Protein 2Z5D (pdb70)

Secondary structure (DSSP, 8-state):
--HHHHHHHHHHHHHHHSSS-EEEEEETTEEEEEEEPPTTSTTTT-EEEEEEE--TTTTTSPPEEEESS---BTTB-TTT-BBPHHHHHHH--TT--TTHIIIIIHHHHHHS---SS-S-HHHHHHHHH-HHHHHHHHHHHHHHHSSHHHH-/-HHHHHHHHHHHHHHSSS-EEEEEETTEEEEEEEPPTTSTTTT-EEEEEEE--TTTTTSPPEEEESS---BTTB-TTT-BB-HHHHHHH--TT--HHHIIIIIHHHHHHS---SS-S-HHHHHHHHH-HHHHHHHHHHHHHHHSSHHHHH-

Foldseek 3Di:
DDPQVVCLVVLQVVLVPDPWPWAADPHSQKIWTWAAADPPALRHQFIWIKIWGHDPPPPQQPIWIATPWAAQAFQAQGVTRTGNSVLRVVPGDNPDRPNCVRVPVVNVCRRDPDLPPTNHVVLSCCVVPPVVVNSVVRVVSRVCITHPVNVD/DLVVQLVVLLVVCVVDPWPWAADPDSQKIWTWAAADPPFLRHQFIWTKIWGHDPNPPQQPIWIATPWAAQAFQAQRPTRTGNRVLRVVPRDRPDGDVCCRVPVVNVCRRPPDPPHGNHPVLVCCVPPPVVVNSVVRVVSRVCTTHPVNVVD

GO terms:
  GO:0061631 ubiquitin conjugating enzyme activity (F, EXP)
  GO:0004842 ubiquitin-protein transferase activity (F, TAS)
  GO:0006511 ubiquitin-dependent protein catabolic process (P, TAS)
  GO:0005829 cytosol (C, TAS)
  GO:0005515 protein binding (F, IPI)
  GO:0004842 ubiquitin-protein transferase activity (F, IDA)
  GO:0070936 protein K48-linked ubiquitination (P, IDA)
  GO:0070979 protein K11-linked ubiquitination (P, IDA)

Sequence (303 aa):
PSPGKRRMDTDVIKLIESKHEVTILGGLNEFVVKFYGPQGTPYEGGVWKVRVDLPDKYPFKSPSIGFMNKIFHPNIDEASGTVCLDVINQTWTALYDLTNIFESFLPQLLAYPNPIDPLNGDAAAMYLHRPEEYKQKIKEYIQKYATEEALKPGKRRMDTDVIKLIESKHEVTILGGLNEFVVKFYGPQGTPYEGGVWKVRVDLPDKYPFKSPSIGFMNKIFHPNIDEASGTVCLDVINQTWTALYDLTNIFESFLPQLLAYPNPIDPLNGDAAAMYLHRPEEYKQKIKEYIQKYATEEALKE

Nearest PDB structures (foldseek):
  2z5d-assembly1_B  TM=9.933E-01  e=1.567E-28  Homo sapiens
  8pjn-assembly1_2  TM=9.389E-01  e=1.207E-23  Homo sapiens
  2onu-assembly1_A  TM=9.654E-01  e=6.994E-20  Plasmodium falciparum 3D7
  1yf9-assembly1_B  TM=9.663E-01  e=1.440E-19  Leishmania major
  8pmq-assembly1_E  TM=9.349E-01  e=5.910E-17  Saccharomyces cerevisiae

Structure (mmCIF, N/CA/C/O backbone):
data_2Z5D
#
_entry.id   2Z5D
#
_cell.length_a   42.959
_cell.length_b   85.861
_cell.length_c   102.558
_cell.angle_alpha   90.00
_cell.angle_beta   90.00
_cell.angle_gamma   90.00
#
_symmetry.space_group_name_H-M   'P 21 21 21'
#
loop_
_entity.id
_entity.type
_entity.pdbx_description
1 polymer 'Ubiquitin-conjugating enzyme E2 H'
2 non-polymer 'SODIUM ION'
3 water water
#
loop_
_atom_site.group_PDB
_atom_site.id
_atom_site.type_symbol
_atom_site.label_atom_id
_atom_site.label_alt_id
_atom_site.label_comp_id
_atom_site.label_asym_id
_atom_site.label_entity_id
_atom_site.label_seq_id
_atom_site.pdbx_PDB_ins_code
_atom_site.Cartn_x
_atom_site.Cartn_y
_atom_site.Cartn_z
_atom_site.occupancy
_atom_site.B_iso_or_equiv
_atom_site.auth_seq_id
_atom_site.auth_comp_id
_atom_site.auth_asym_id
_atom_site.auth_atom_id
_atom_site.pdbx_PDB_model_num
ATOM 1 N N . PRO A 1 23 ? 46.211 57.479 6.034 1.00 45.15 23 PRO A N 1
ATOM 2 C CA . PRO A 1 23 ? 45.812 58.530 6.991 1.00 44.46 23 PRO A CA 1
ATOM 3 C C . PRO A 1 23 ? 44.539 58.169 7.773 1.00 43.45 23 PRO A C 1
ATOM 4 O O . PRO A 1 23 ? 43.566 57.628 7.205 1.00 43.55 23 PRO A O 1
ATOM 8 N N . SER A 1 24 ? 44.561 58.463 9.072 1.00 41.70 24 SER A N 1
ATOM 9 C CA . SER A 1 24 ? 43.425 58.204 9.957 1.00 39.72 24 SER A CA 1
ATOM 10 C C . SER A 1 24 ? 42.134 58.932 9.530 1.00 37.98 24 SER A C 1
ATOM 11 O O . SER A 1 24 ? 42.184 59.934 8.802 1.00 37.05 24 SER A O 1
ATOM 14 N N . PRO A 1 25 ? 40.962 58.414 9.977 1.00 36.06 25 PRO A N 1
ATOM 15 C CA . PRO A 1 25 ? 39.706 59.141 9.829 1.00 34.18 25 PRO A CA 1
ATOM 16 C C . PRO A 1 25 ? 39.792 60.577 10.380 1.00 31.81 25 PRO A C 1
ATOM 17 O O . PRO A 1 25 ? 39.254 61.489 9.769 1.00 30.37 25 PRO A O 1
ATOM 21 N N . GLY A 1 26 ? 40.473 60.759 11.505 1.00 30.14 26 GLY A N 1
ATOM 22 C CA . GLY A 1 26 ? 40.657 62.095 12.100 1.00 29.48 26 GLY A CA 1
ATOM 23 C C . GLY A 1 26 ? 41.448 63.036 11.197 1.00 28.81 26 GLY A C 1
ATOM 24 O O . GLY A 1 26 ? 41.103 64.219 11.056 1.00 27.90 26 GLY A O 1
ATOM 25 N N . LYS A 1 27 ? 42.493 62.490 10.575 1.00 28.31 27 LYS A N 1
ATOM 26 C CA . LYS A 1 27 ? 43.378 63.235 9.694 1.00 28.93 27 LYS A CA 1
ATOM 27 C C . LYS A 1 27 ? 42.662 63.556 8.397 1.00 28.34 27 LYS A C 1
ATOM 28 O O . LYS A 1 27 ? 42.750 64.694 7.915 1.00 27.91 27 LYS A O 1
ATOM 34 N N . ARG A 1 28 ? 41.918 62.583 7.856 1.00 27.04 28 ARG A N 1
ATOM 35 C CA . ARG A 1 28 ? 41.127 62.853 6.655 1.00 26.67 28 ARG A CA 1
ATOM 36 C C . ARG A 1 28 ? 40.142 63.973 6.931 1.00 24.82 28 ARG A C 1
ATOM 37 O O . ARG A 1 28 ? 39.956 64.847 6.092 1.00 24.19 28 ARG A O 1
ATOM 45 N N . ARG A 1 29 ? 39.515 63.941 8.108 1.00 23.37 29 ARG A N 1
ATOM 46 C CA . ARG A 1 29 ? 38.586 65.007 8.506 1.00 22.52 29 ARG A CA 1
ATOM 47 C C . ARG A 1 29 ? 39.263 66.372 8.637 1.00 22.22 29 ARG A C 1
ATOM 48 O O . ARG A 1 29 ? 38.719 67.367 8.154 1.00 22.69 29 ARG A O 1
ATOM 56 N N . MET A 1 30 ? 40.434 66.428 9.276 1.00 21.90 30 MET A N 1
ATOM 57 C CA . MET A 1 30 ? 41.236 67.668 9.324 1.00 21.83 30 MET A CA 1
ATOM 58 C C . MET A 1 30 ? 41.397 68.294 7.924 1.00 22.51 30 MET A C 1
ATOM 59 O O . MET A 1 30 ? 41.077 69.467 7.716 1.00 22.58 30 MET A O 1
ATOM 64 N N . ASP A 1 31 ? 41.912 67.521 6.980 1.00 23.08 31 ASP A N 1
ATOM 65 C CA . ASP A 1 31 ? 42.189 68.073 5.665 1.00 24.95 31 ASP A CA 1
ATOM 66 C C . ASP A 1 31 ? 40.957 68.540 4.945 1.00 23.97 31 ASP A C 1
ATOM 67 O O . ASP A 1 31 ? 40.961 69.618 4.386 1.00 25.04 31 ASP A O 1
ATOM 72 N N . THR A 1 32 ? 39.904 67.723 4.994 1.00 23.17 32 THR A N 1
ATOM 73 C CA . THR A 1 32 ? 38.605 68.002 4.389 1.00 22.36 32 THR A CA 1
ATOM 74 C C . THR A 1 32 ? 37.969 69.229 5.039 1.00 20.88 32 THR A C 1
ATOM 75 O O . THR A 1 32 ? 37.510 70.139 4.344 1.00 19.14 32 THR A O 1
ATOM 79 N N . ASP A 1 33 ? 37.971 69.256 6.373 1.00 19.39 33 ASP A N 1
ATOM 80 C CA . ASP A 1 33 ? 37.433 70.397 7.130 1.00 18.54 33 ASP A CA 1
ATOM 81 C C . ASP A 1 33 ? 38.155 71.706 6.772 1.00 16.91 33 ASP A C 1
ATOM 82 O O . ASP A 1 33 ? 37.512 72.696 6.496 1.00 16.79 33 ASP A O 1
ATOM 87 N N . VAL A 1 34 ? 39.479 71.697 6.787 1.00 16.48 34 VAL A N 1
ATOM 88 C CA . VAL A 1 34 ? 40.274 72.913 6.574 1.00 16.31 34 VAL A CA 1
ATOM 89 C C . VAL A 1 34 ? 40.149 73.447 5.142 1.00 16.74 34 VAL A C 1
ATOM 90 O O . VAL A 1 34 ? 40.000 74.658 4.945 1.00 16.25 34 VAL A O 1
ATOM 94 N N . ILE A 1 35 ? 40.147 72.542 4.160 1.00 17.17 35 ILE A N 1
ATOM 95 C CA . ILE A 1 35 ? 39.933 72.923 2.773 1.00 18.21 35 ILE A CA 1
ATOM 96 C C . ILE A 1 35 ? 38.541 73.534 2.607 1.00 18.85 35 ILE A C 1
ATOM 97 O O . ILE A 1 35 ? 38.361 74.568 1.939 1.00 17.71 35 ILE A O 1
ATOM 102 N N . LYS A 1 36 ? 37.559 72.913 3.259 1.00 17.96 36 LYS A N 1
ATOM 103 C CA . LYS A 1 36 ? 36.212 73.426 3.253 1.00 18.66 36 LYS A CA 1
ATOM 104 C C . LYS A 1 36 ? 36.207 74.851 3.804 1.00 17.43 36 LYS A C 1
ATOM 105 O O . LYS A 1 36 ? 35.534 75.744 3.264 1.00 16.86 36 LYS A O 1
ATOM 111 N N . LEU A 1 37 ? 36.939 75.065 4.899 1.00 16.31 37 LEU A N 1
ATOM 112 C CA . LEU A 1 37 ? 37.013 76.383 5.503 1.00 16.63 37 LEU A CA 1
ATOM 113 C C . LEU A 1 37 ? 37.714 77.381 4.544 1.00 16.88 37 LEU A C 1
ATOM 114 O O . LEU A 1 37 ? 37.228 78.504 4.359 1.00 16.48 37 LEU A O 1
ATOM 119 N N . ILE A 1 38 ? 38.825 76.959 3.938 1.00 16.69 38 ILE A N 1
ATOM 120 C CA . ILE A 1 38 ? 39.558 77.794 2.981 1.00 18.33 38 ILE A CA 1
ATOM 121 C C . ILE A 1 38 ? 38.639 78.236 1.813 1.00 19.67 38 ILE A C 1
ATOM 122 O O . ILE A 1 38 ? 38.655 79.413 1.408 1.00 20.39 38 ILE A O 1
ATOM 127 N N . GLU A 1 39 ? 37.823 77.312 1.307 1.00 20.73 39 GLU A N 1
ATOM 128 C CA . GLU A 1 39 ? 36.927 77.597 0.198 1.00 22.51 39 GLU A CA 1
ATOM 129 C C . GLU A 1 39 ? 35.712 78.456 0.579 1.00 24.11 39 GLU A C 1
ATOM 130 O O . GLU A 1 39 ? 35.100 79.067 -0.294 1.00 25.16 39 GLU A O 1
ATOM 136 N N . SER A 1 40 ? 35.372 78.497 1.869 1.00 25.46 40 SER A N 1
ATOM 137 C CA . SER A 1 40 ? 34.303 79.352 2.388 1.00 27.04 40 SER A CA 1
ATOM 138 C C . SER A 1 40 ? 34.628 80.834 2.194 1.00 28.78 40 SER A C 1
ATOM 139 O O . SER A 1 40 ? 35.741 81.191 1.760 1.00 28.78 40 SER A O 1
ATOM 142 N N . LYS A 1 41 ? 33.663 81.691 2.537 1.00 30.07 41 LYS A N 1
ATOM 143 C CA . LYS A 1 41 ? 33.840 83.134 2.430 1.00 31.46 41 LYS A CA 1
ATOM 144 C C . LYS A 1 41 ? 34.894 83.664 3.409 1.00 32.20 41 LYS A C 1
ATOM 145 O O . LYS A 1 41 ? 35.314 84.822 3.319 1.00 32.54 41 LYS A O 1
ATOM 151 N N . HIS A 1 42 ? 35.331 82.816 4.331 1.00 31.77 42 HIS A N 1
ATOM 152 C CA . HIS A 1 42 ? 36.246 83.276 5.358 1.00 32.09 42 HIS A CA 1
ATOM 153 C C . HIS A 1 42 ? 37.649 83.276 4.798 1.00 31.97 42 HIS A C 1
ATOM 154 O O . HIS A 1 42 ? 38.011 82.352 4.077 1.00 33.02 42 HIS A O 1
ATOM 161 N N . GLU A 1 43 ? 38.425 84.317 5.115 1.00 31.38 43 GLU A N 1
ATOM 162 C CA . GLU A 1 43 ? 39.768 84.508 4.535 1.00 31.03 43 GLU A CA 1
ATOM 163 C C . GLU A 1 43 ? 40.802 83.844 5.412 1.00 29.30 43 GLU A C 1
ATOM 164 O O . GLU A 1 43 ? 41.028 84.293 6.518 1.00 28.71 43 GLU A O 1
ATOM 170 N N . VAL A 1 44 ? 41.444 82.797 4.892 1.00 28.55 44 VAL A N 1
ATOM 171 C CA . VAL A 1 44 ? 42.317 81.929 5.671 1.00 27.17 44 VAL A CA 1
ATOM 172 C C . VAL A 1 44 ? 43.808 82.024 5.296 1.00 27.97 44 VAL A C 1
ATOM 173 O O . VAL A 1 44 ? 44.161 81.916 4.119 1.00 28.82 44 VAL A O 1
ATOM 177 N N . THR A 1 45 ? 44.670 82.169 6.308 1.00 27.33 45 THR A N 1
ATOM 178 C CA . THR A 1 45 ? 46.127 82.072 6.173 1.00 27.88 45 THR A CA 1
ATOM 179 C C . THR A 1 45 ? 46.655 80.828 6.926 1.00 27.50 45 THR A C 1
ATOM 180 O O . THR A 1 45 ? 46.371 80.625 8.117 1.00 25.31 45 THR A O 1
ATOM 184 N N . ILE A 1 46 ? 47.400 79.987 6.201 1.00 27.93 46 ILE A N 1
ATOM 185 C CA . ILE A 1 46 ? 47.847 78.691 6.711 1.00 28.29 46 ILE A CA 1
ATOM 186 C C . ILE A 1 46 ? 49.200 78.943 7.302 1.00 28.62 46 ILE A C 1
ATOM 187 O O . ILE A 1 46 ? 49.987 79.648 6.686 1.00 29.31 46 ILE A O 1
ATOM 192 N N . LEU A 1 47 ? 49.464 78.417 8.503 1.00 28.60 47 LEU A N 1
ATOM 193 C CA . LEU A 1 47 ? 50.769 78.618 9.161 1.00 29.75 47 LEU A CA 1
ATOM 194 C C . LEU A 1 47 ? 51.751 77.464 8.912 1.00 30.13 47 LEU A C 1
ATOM 195 O O . LEU A 1 47 ? 52.219 77.304 7.789 1.00 31.59 47 LEU A O 1
ATOM 200 N N . GLY A 1 48 ? 52.043 76.655 9.924 1.00 30.25 48 GLY A N 1
ATOM 201 C CA . GLY A 1 48 ? 52.887 75.458 9.749 1.00 30.39 48 GLY A CA 1
ATOM 202 C C . GLY A 1 48 ? 52.341 74.357 8.839 1.00 29.72 48 GLY A C 1
ATOM 203 O O . GLY A 1 48 ? 53.110 73.595 8.233 1.00 31.57 48 GLY A O 1
ATOM 204 N N . GLY A 1 49 ? 51.025 74.276 8.722 1.00 27.84 49 GLY A N 1
ATOM 205 C CA . GLY A 1 49 ? 50.364 73.223 7.965 1.00 25.41 49 GLY A CA 1
ATOM 206 C C . GLY A 1 49 ? 48.883 73.390 8.228 1.00 23.72 49 GLY A C 1
ATOM 207 O O . GLY A 1 49 ? 48.478 74.371 8.824 1.00 23.16 49 GLY A O 1
ATOM 208 N N . LEU A 1 50 ? 48.077 72.427 7.820 1.00 22.55 50 LEU A N 1
ATOM 209 C CA . LEU A 1 50 ? 46.617 72.576 7.964 1.00 21.72 50 LEU A CA 1
ATOM 210 C C . LEU A 1 50 ? 46.099 72.506 9.414 1.00 19.52 50 LEU A C 1
ATOM 211 O O . LEU A 1 50 ? 44.963 72.858 9.681 1.00 20.37 50 LEU A O 1
ATOM 216 N N . ASN A 1 51 ? 46.939 72.093 10.349 1.00 17.84 51 ASN A N 1
ATOM 217 C CA . ASN A 1 51 ? 46.559 72.149 11.766 1.00 17.50 51 ASN A CA 1
ATOM 218 C C . ASN A 1 51 ? 46.752 73.507 12.452 1.00 16.79 51 ASN A C 1
ATOM 219 O O . ASN A 1 51 ? 46.526 73.606 13.637 1.00 16.80 51 ASN A O 1
ATOM 224 N N . GLU A 1 52 ? 47.156 74.546 11.711 1.00 17.43 52 GLU A N 1
ATOM 225 C CA . GLU A 1 52 ? 47.342 75.896 12.284 1.00 18.06 52 GLU A CA 1
ATOM 226 C C . GLU A 1 52 ? 47.033 76.894 11.211 1.00 17.83 52 GLU A C 1
ATOM 227 O O . GLU A 1 52 ? 47.733 76.964 10.213 1.00 17.46 52 GLU A O 1
ATOM 233 N N . PHE A 1 53 ? 45.985 77.676 11.397 1.00 16.75 53 PHE A N 1
ATOM 234 C CA . PHE A 1 53 ? 45.652 78.701 10.413 1.00 16.25 53 PHE A CA 1
ATOM 235 C C . PHE A 1 53 ? 45.109 79.917 11.137 1.00 16.21 53 PHE A C 1
ATOM 236 O O . PHE A 1 53 ? 44.780 79.840 12.317 1.00 16.82 53 PHE A O 1
ATOM 244 N N . VAL A 1 54 ? 44.991 81.023 10.421 1.00 16.65 54 VAL A N 1
ATOM 245 C CA . VAL A 1 54 ? 44.492 82.251 10.982 1.00 17.66 54 VAL A CA 1
ATOM 246 C C . VAL A 1 54 ? 43.432 82.740 10.026 1.00 18.00 54 VAL A C 1
ATOM 247 O O . VAL A 1 54 ? 43.583 82.644 8.809 1.00 18.32 54 VAL A O 1
ATOM 251 N N . VAL A 1 55 ? 42.355 83.261 10.591 1.00 17.85 55 VAL A N 1
ATOM 252 C CA . VAL A 1 55 ? 41.232 83.735 9.835 1.00 18.02 55 VAL A CA 1
ATOM 253 C C . VAL A 1 55 ? 40.958 85.191 10.221 1.00 18.56 55 VAL A C 1
ATOM 254 O O . VAL A 1 55 ? 40.918 85.545 11.403 1.00 16.87 55 VAL A O 1
ATOM 258 N N . LYS A 1 56 ? 40.741 86.027 9.209 1.00 18.80 56 LYS A N 1
ATOM 259 C CA . LYS A 1 56 ? 40.277 87.382 9.422 1.00 20.13 56 LYS A CA 1
ATOM 260 C C . LYS A 1 56 ? 38.818 87.338 9.838 1.00 19.48 56 LYS A C 1
ATOM 261 O O . LYS A 1 56 ? 37.993 86.747 9.160 1.00 19.71 56 LYS A O 1
ATOM 267 N N . PHE A 1 57 ? 38.518 87.959 10.966 1.00 19.39 57 PHE A N 1
ATOM 268 C CA . PHE A 1 57 ? 37.205 87.899 11.572 1.00 19.37 57 PHE A CA 1
ATOM 269 C C . PHE A 1 57 ? 36.747 89.321 11.872 1.00 20.31 57 PHE A C 1
ATOM 270 O O . PHE A 1 57 ? 37.499 90.126 12.436 1.00 20.11 57 PHE A O 1
ATOM 278 N N . TYR A 1 58 ? 35.506 89.609 11.508 1.00 20.74 58 TYR A N 1
ATOM 279 C CA . TYR A 1 58 ? 34.909 90.929 11.651 1.00 22.20 58 TYR A CA 1
ATOM 280 C C . TYR A 1 58 ? 33.896 90.944 12.792 1.00 21.81 58 TYR A C 1
ATOM 281 O O . TYR A 1 58 ? 33.052 90.044 12.897 1.00 21.05 58 TYR A O 1
ATOM 290 N N . GLY A 1 59 ? 33.969 91.965 13.648 1.00 21.80 59 GLY A N 1
ATOM 291 C CA . GLY A 1 59 ? 33.057 92.058 14.791 1.00 22.02 59 GLY A CA 1
ATOM 292 C C . GLY A 1 59 ? 31.606 92.044 14.336 1.00 22.23 59 GLY A C 1
ATOM 293 O O . GLY A 1 59 ? 31.291 92.654 13.333 1.00 22.35 59 GLY A O 1
ATOM 294 N N . PRO A 1 60 ? 30.735 91.283 15.025 1.00 22.62 60 PRO A N 1
ATOM 295 C CA . PRO A 1 60 ? 29.340 91.177 14.576 1.00 22.90 60 PRO A CA 1
ATOM 296 C C . PRO A 1 60 ? 28.541 92.481 14.723 1.00 23.67 60 PRO A C 1
ATOM 297 O O . PRO A 1 60 ? 28.699 93.228 15.703 1.00 22.64 60 PRO A O 1
ATOM 301 N N . GLN A 1 61 ? 27.702 92.742 13.724 1.00 24.59 61 GLN A N 1
ATOM 302 C CA . GLN A 1 61 ? 26.919 93.971 13.653 1.00 25.56 61 GLN A CA 1
ATOM 303 C C . GLN A 1 61 ? 25.972 94.018 14.818 1.00 25.36 61 GLN A C 1
ATOM 304 O O . GLN A 1 61 ? 25.467 92.980 15.246 1.00 26.14 61 GLN A O 1
ATOM 310 N N . GLY A 1 62 ? 25.775 95.215 15.357 1.00 25.05 62 GLY A N 1
ATOM 311 C CA . GLY A 1 62 ? 24.825 95.424 16.445 1.00 25.30 62 GLY A CA 1
ATOM 312 C C . GLY A 1 62 ? 25.367 94.992 17.793 1.00 24.86 62 GLY A C 1
ATOM 313 O O . GLY A 1 62 ? 24.596 94.773 18.726 1.00 25.96 62 GLY A O 1
ATOM 314 N N . THR A 1 63 ? 26.689 94.831 17.882 1.00 22.82 63 THR A N 1
ATOM 315 C CA . THR A 1 63 ? 27.365 94.538 19.127 1.00 21.28 63 THR A CA 1
ATOM 316 C C . THR A 1 63 ? 28.414 95.627 19.307 1.00 20.84 63 THR A C 1
ATOM 317 O O . THR A 1 63 ? 28.744 96.324 18.346 1.00 20.93 63 THR A O 1
ATOM 321 N N . PRO A 1 64 ? 28.954 95.781 20.530 1.00 20.38 64 PRO A N 1
ATOM 322 C CA . PRO A 1 64 ? 30.067 96.717 20.709 1.00 19.93 64 PRO A CA 1
ATOM 323 C C . PRO A 1 64 ? 31.330 96.391 19.868 1.00 19.31 64 PRO A C 1
ATOM 324 O O . PRO A 1 64 ? 32.127 97.281 19.592 1.00 19.05 64 PRO A O 1
ATOM 328 N N . TYR A 1 65 ? 31.478 95.131 19.443 1.00 18.12 65 TYR A N 1
ATOM 329 C CA . TYR A 1 65 ? 32.560 94.688 18.530 1.00 16.92 65 TYR A CA 1
ATOM 330 C C . TYR A 1 65 ? 32.429 95.099 17.053 1.00 18.19 65 TYR A C 1
ATOM 331 O O . TYR A 1 65 ? 33.368 94.953 16.269 1.00 17.64 65 TYR A O 1
ATOM 340 N N . GLU A 1 66 ? 31.264 95.605 16.671 1.00 18.90 66 GLU A N 1
ATOM 341 C CA . GLU A 1 66 ? 31.040 96.006 15.301 1.00 20.72 66 GLU A CA 1
ATOM 342 C C . GLU A 1 66 ? 32.111 97.020 14.908 1.00 20.59 66 GLU A C 1
ATOM 343 O O . GLU A 1 66 ? 32.467 97.900 15.693 1.00 20.79 66 GLU A O 1
ATOM 349 N N . GLY A 1 67 ? 32.674 96.856 13.718 1.00 21.14 67 GLY A N 1
ATOM 350 C CA . GLY A 1 67 ? 33.763 97.718 13.299 1.00 21.42 67 GLY A CA 1
ATOM 351 C C . GLY A 1 67 ? 35.123 97.099 13.545 1.00 22.05 67 GLY A C 1
ATOM 352 O O . GLY A 1 67 ? 36.092 97.476 12.893 1.00 22.97 67 GLY A O 1
ATOM 353 N N . GLY A 1 68 ? 35.228 96.154 14.486 1.00 21.31 68 GLY A N 1
ATOM 354 C CA . GLY A 1 68 ? 36.535 95.568 14.780 1.00 19.46 68 GLY A CA 1
ATOM 355 C C . GLY A 1 68 ? 36.967 94.534 13.745 1.00 19.49 68 GLY A C 1
ATOM 356 O O . GLY A 1 68 ? 36.129 93.889 13.095 1.00 18.33 68 GLY A O 1
ATOM 357 N N . VAL A 1 69 ? 38.283 94.360 13.614 1.00 19.62 69 VAL A N 1
ATOM 358 C CA . VAL A 1 69 ? 38.841 93.321 12.752 1.00 20.48 69 VAL A CA 1
ATOM 359 C C . VAL A 1 69 ? 39.922 92.600 13.542 1.00 19.58 69 VAL A C 1
ATOM 360 O O . VAL A 1 69 ? 40.726 93.219 14.243 1.00 19.00 69 VAL A O 1
ATOM 364 N N . TRP A 1 70 ? 39.876 91.273 13.502 1.00 18.14 70 TRP A N 1
ATOM 365 C CA . TRP A 1 70 ? 40.795 90.475 14.290 1.00 17.20 70 TRP A CA 1
ATOM 366 C C . TRP A 1 70 ? 41.382 89.393 13.436 1.00 17.37 70 TRP A C 1
ATOM 367 O O . TRP A 1 70 ? 40.769 88.954 12.446 1.00 17.51 70 TRP A O 1
ATOM 378 N N . LYS A 1 71 ? 42.567 88.960 13.856 1.00 16.90 71 LYS A N 1
ATOM 379 C CA . LYS A 1 71 ? 43.204 87.789 13.334 1.00 17.52 71 LYS A CA 1
ATOM 380 C C . LYS A 1 71 ? 43.045 86.712 14.382 1.00 15.47 71 LYS A C 1
ATOM 381 O O . LYS A 1 71 ? 43.508 86.831 15.501 1.00 16.77 71 LYS A O 1
ATOM 387 N N . VAL A 1 72 ? 42.301 85.698 14.011 1.00 14.02 72 VAL A N 1
ATOM 388 C CA . VAL A 1 72 ? 41.927 84.642 14.923 1.00 13.23 72 VAL A CA 1
ATOM 389 C C . VAL A 1 72 ? 42.733 83.402 14.490 1.00 12.76 72 VAL A C 1
ATOM 390 O O . VAL A 1 72 ? 42.592 82.892 13.377 1.00 13.10 72 VAL A O 1
ATOM 394 N N . ARG A 1 73 ? 43.569 82.949 15.381 1.00 11.75 73 ARG A N 1
ATOM 395 C CA . ARG A 1 73 ? 44.349 81.753 15.139 1.00 13.30 73 ARG A CA 1
ATOM 396 C C . ARG A 1 73 ? 43.626 80.529 15.696 1.00 12.90 73 ARG A C 1
ATOM 397 O O . ARG A 1 73 ? 43.133 80.547 16.838 1.00 13.53 73 ARG A O 1
ATOM 405 N N . VAL A 1 74 ? 43.572 79.488 14.869 1.00 12.27 74 VAL A N 1
ATOM 406 C CA . VAL A 1 74 ? 42.996 78.200 15.225 1.00 11.94 74 VAL A CA 1
ATOM 407 C C . VAL A 1 74 ? 44.084 77.139 15.107 1.00 12.82 74 VAL A C 1
ATOM 408 O O . VAL A 1 74 ? 44.744 77.042 14.078 1.00 12.78 74 VAL A O 1
ATOM 412 N N . ASP A 1 75 ? 44.262 76.352 16.176 1.00 12.15 75 ASP A N 1
ATOM 413 C CA . ASP A 1 75 ? 45.127 75.201 16.182 1.00 12.21 75 ASP A CA 1
ATOM 414 C C . ASP A 1 75 ? 44.272 73.969 16.373 1.00 11.57 75 ASP A C 1
ATOM 415 O O . ASP A 1 75 ? 43.401 73.950 17.232 1.00 11.67 75 ASP A O 1
ATOM 420 N N . LEU A 1 76 ? 44.513 72.954 15.557 1.00 11.86 76 LEU A N 1
ATOM 421 C CA . LEU A 1 76 ? 43.802 71.666 15.698 1.00 12.43 76 LEU A CA 1
ATOM 422 C C . LEU A 1 76 ? 44.691 70.664 16.425 1.00 12.33 76 LEU A C 1
ATOM 423 O O . LEU A 1 76 ? 45.869 70.446 16.032 1.00 12.11 76 LEU A O 1
ATOM 428 N N . PRO A 1 77 ? 44.146 70.074 17.498 1.00 11.53 77 PRO A N 1
ATOM 429 C CA . PRO A 1 77 ? 44.906 69.075 18.239 1.00 12.05 77 PRO A CA 1
ATOM 430 C C . PRO A 1 77 ? 45.074 67.819 17.365 1.00 13.14 77 PRO A C 1
ATOM 431 O O . PRO A 1 77 ? 44.285 67.603 16.432 1.00 12.16 77 PRO A O 1
ATOM 435 N N . ASP A 1 78 ? 46.120 67.029 17.630 1.00 14.21 78 ASP A N 1
ATOM 436 C CA . ASP A 1 78 ? 46.277 65.708 16.980 1.00 15.31 78 ASP A CA 1
ATOM 437 C C . ASP A 1 78 ? 45.023 64.821 17.070 1.00 15.47 78 ASP A C 1
ATOM 438 O O . ASP A 1 78 ? 44.750 64.048 16.156 1.00 16.20 78 ASP A O 1
ATOM 443 N N . LYS A 1 79 ? 44.245 64.956 18.141 1.00 15.92 79 LYS A N 1
ATOM 444 C CA . LYS A 1 79 ? 42.992 64.171 18.306 1.00 16.33 79 LYS A CA 1
ATOM 445 C C . LYS A 1 79 ? 41.723 64.800 17.705 1.00 16.00 79 LYS A C 1
ATOM 446 O O . LYS A 1 79 ? 40.603 64.345 17.977 1.00 17.01 79 LYS A O 1
ATOM 452 N N . TYR A 1 80 ? 41.891 65.836 16.897 1.00 15.21 80 TYR A N 1
ATOM 453 C CA . TYR A 1 80 ? 40.793 66.434 16.154 1.00 14.89 80 TYR A CA 1
ATOM 454 C C . TYR A 1 80 ? 40.133 65.323 15.297 1.00 15.05 80 TYR A C 1
ATOM 455 O O . TYR A 1 80 ? 40.842 64.475 14.724 1.00 13.47 80 TYR A O 1
ATOM 464 N N . PRO A 1 81 ? 38.791 65.364 15.141 1.00 14.97 81 PRO A N 1
ATOM 465 C CA . PRO A 1 81 ? 37.766 66.284 15.711 1.00 15.17 81 PRO A CA 1
ATOM 466 C C . PRO A 1 81 ? 37.113 65.854 17.005 1.00 15.90 81 PRO A C 1
ATOM 467 O O . PRO A 1 81 ? 36.160 66.493 17.432 1.00 16.17 81 PRO A O 1
ATOM 471 N N . PHE A 1 82 ? 37.609 64.776 17.612 1.00 17.06 82 PHE A N 1
ATOM 472 C CA . PHE A 1 82 ? 37.174 64.342 18.913 1.00 17.54 82 PHE A CA 1
ATOM 473 C C . PHE A 1 82 ? 37.507 65.391 19.969 1.00 18.68 82 PHE A C 1
ATOM 474 O O . PHE A 1 82 ? 36.701 65.623 20.887 1.00 19.27 82 PHE A O 1
ATOM 482 N N . LYS A 1 83 ? 38.709 65.985 19.869 1.00 18.08 83 LYS A N 1
ATOM 483 C CA . LYS A 1 83 ? 39.086 67.125 20.699 1.00 18.08 83 LYS A CA 1
ATOM 484 C C . LYS A 1 83 ? 38.862 68.387 19.887 1.00 16.69 83 LYS A C 1
ATOM 485 O O . LYS A 1 83 ? 39.160 68.440 18.688 1.00 15.03 83 LYS A O 1
ATOM 491 N N . SER A 1 84 ? 38.320 69.396 20.554 1.00 15.95 84 SER A N 1
ATOM 492 C CA . SER A 1 84 ? 38.003 70.660 19.918 1.00 15.77 84 SER A CA 1
ATOM 493 C C . SER A 1 84 ? 39.258 71.460 19.495 1.00 15.02 84 SER A C 1
ATOM 494 O O . SER A 1 84 ? 40.307 71.328 20.106 1.00 13.97 84 SER A O 1
ATOM 497 N N . PRO A 1 85 ? 39.128 72.324 18.475 1.00 13.90 85 PRO A N 1
ATOM 498 C CA . PRO A 1 85 ? 40.217 73.251 18.221 1.00 14.48 85 PRO A CA 1
ATOM 499 C C . PRO A 1 85 ? 40.382 74.207 19.408 1.00 14.42 85 PRO A C 1
ATOM 500 O O . PRO A 1 85 ? 39.458 74.386 20.229 1.00 14.64 85 PRO A O 1
ATOM 504 N N . SER A 1 86 ? 41.571 74.766 19.531 1.00 13.58 86 SER A N 1
ATOM 505 C CA . SER A 1 86 ? 41.768 75.916 20.346 1.00 13.25 86 SER A CA 1
ATOM 506 C C . SER A 1 86 ? 41.751 77.165 19.468 1.00 12.67 86 SER A C 1
ATOM 507 O O . SER A 1 86 ? 42.092 77.105 18.300 1.00 11.83 86 SER A O 1
ATOM 510 N N . ILE A 1 87 ? 41.287 78.275 20.041 1.00 11.78 87 ILE A N 1
ATOM 511 C CA . ILE A 1 87 ? 40.990 79.502 19.323 1.00 11.41 87 ILE A CA 1
ATOM 512 C C . ILE A 1 87 ? 41.604 80.674 20.124 1.00 10.77 87 ILE A C 1
ATOM 513 O O . ILE A 1 87 ? 41.386 80.789 21.352 1.00 9.75 87 ILE A O 1
ATOM 518 N N . GLY A 1 88 ? 42.375 81.510 19.436 1.00 10.30 88 GLY A N 1
ATOM 519 C CA . GLY A 1 88 ? 43.028 82.651 20.044 1.00 10.17 88 GLY A CA 1
ATOM 520 C C . GLY A 1 88 ? 42.915 83.880 19.142 1.00 12.58 88 GLY A C 1
ATOM 521 O O . GLY A 1 88 ? 43.058 83.793 17.918 1.00 12.38 88 GLY A O 1
ATOM 522 N N . PHE A 1 89 ? 42.683 85.034 19.755 1.00 12.42 89 PHE A N 1
ATOM 523 C CA . PHE A 1 89 ? 42.702 86.287 19.037 1.00 12.23 89 PHE A CA 1
ATOM 524 C C . PHE A 1 89 ? 44.110 86.799 19.103 1.00 12.64 89 PHE A C 1
ATOM 525 O O . PHE A 1 89 ? 44.661 86.958 20.200 1.00 12.49 89 PHE A O 1
ATOM 533 N N . MET A 1 90 ? 44.694 87.036 17.936 1.00 12.32 90 MET A N 1
ATOM 534 C CA . MET A 1 90 ? 46.116 87.353 17.859 1.00 13.52 90 MET A CA 1
ATOM 535 C C . MET A 1 90 ? 46.363 88.833 18.154 1.00 13.71 90 MET A C 1
ATOM 536 O O . MET A 1 90 ? 47.405 89.194 18.721 1.00 14.09 90 MET A O 1
ATOM 541 N N . ASN A 1 91 ? 45.369 89.650 17.832 1.00 13.08 91 ASN A N 1
ATOM 542 C CA . ASN A 1 91 ? 45.300 91.033 18.286 1.00 14.24 91 ASN A CA 1
ATOM 543 C C . ASN A 1 91 ? 44.241 91.205 19.405 1.00 15.02 91 ASN A C 1
ATOM 544 O O . ASN A 1 91 ? 43.244 90.426 19.498 1.00 13.97 91 ASN A O 1
ATOM 549 N N . LYS A 1 92 ? 44.499 92.172 20.282 1.00 14.11 92 LYS A N 1
ATOM 550 C CA . LYS A 1 92 ? 43.845 92.226 21.595 1.00 14.78 92 LYS A CA 1
ATOM 551 C C . LYS A 1 92 ? 42.340 92.384 21.503 1.00 13.99 92 LYS A C 1
ATOM 552 O O . LYS A 1 92 ? 41.823 93.136 20.678 1.00 13.85 92 LYS A O 1
ATOM 558 N N . ILE A 1 93 ? 41.637 91.680 22.384 1.00 14.49 93 ILE A N 1
ATOM 559 C CA . ILE A 1 93 ? 40.198 91.822 22.475 1.00 12.81 93 ILE A CA 1
ATOM 560 C C . ILE A 1 93 ? 39.801 91.851 23.943 1.00 12.68 93 ILE A C 1
ATOM 561 O O . ILE A 1 93 ? 40.420 91.186 24.767 1.00 12.63 93 ILE A O 1
ATOM 566 N N . PHE A 1 94 ? 38.735 92.596 24.252 1.00 11.87 94 PHE A N 1
ATOM 567 C CA . PHE A 1 94 ? 38.221 92.740 25.598 1.00 11.71 94 PHE A CA 1
ATOM 568 C C . PHE A 1 94 ? 36.893 92.011 25.647 1.00 12.17 94 PHE A C 1
ATOM 569 O O . PHE A 1 94 ? 35.908 92.456 25.022 1.00 13.47 94 PHE A O 1
ATOM 577 N N . HIS A 1 95 ? 36.841 90.910 26.384 1.00 11.48 95 HIS A N 1
ATOM 578 C CA . HIS A 1 95 ? 35.630 90.078 26.409 1.00 11.27 95 HIS A CA 1
ATOM 579 C C . HIS A 1 95 ? 35.692 89.228 27.635 1.00 9.83 95 HIS A C 1
ATOM 580 O O . HIS A 1 95 ? 36.750 88.664 27.934 1.00 11.45 95 HIS A O 1
ATOM 587 N N . PRO A 1 96 ? 34.554 89.023 28.313 1.00 10.07 96 PRO A N 1
ATOM 588 C CA . PRO A 1 96 ? 34.583 88.210 29.541 1.00 9.66 96 PRO A CA 1
ATOM 589 C C . PRO A 1 96 ? 35.146 86.766 29.403 1.00 10.34 96 PRO A C 1
ATOM 590 O O . PRO A 1 96 ? 35.736 86.257 30.337 1.00 11.28 96 PRO A O 1
ATOM 594 N N . ASN A 1 97 ? 34.989 86.113 28.251 1.00 9.92 97 ASN A N 1
ATOM 595 C CA . ASN A 1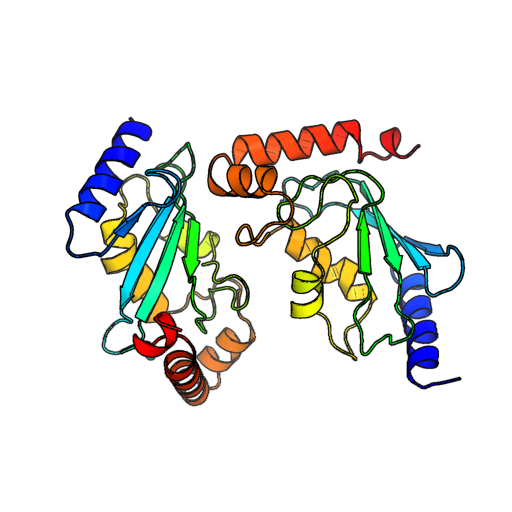 97 ? 35.388 84.697 28.099 1.00 10.20 97 ASN A CA 1
ATOM 596 C C . ASN A 1 97 ? 36.638 84.499 27.237 1.00 11.14 97 ASN A C 1
ATOM 597 O O . ASN A 1 97 ? 36.895 83.400 26.708 1.00 10.89 97 ASN A O 1
ATOM 602 N N . ILE A 1 98 ? 37.414 85.574 27.096 1.00 12.04 98 ILE A N 1
ATOM 603 C CA . ILE A 1 98 ? 38.657 85.532 26.336 1.00 12.09 98 ILE A CA 1
ATOM 604 C C . ILE A 1 98 ? 39.717 86.121 27.253 1.00 12.41 98 ILE A C 1
ATOM 605 O O . ILE A 1 98 ? 39.603 87.275 27.708 1.00 11.67 98 ILE A O 1
ATOM 610 N N . ASP A 1 99 ? 40.729 85.309 27.551 1.00 11.67 99 ASP A N 1
ATOM 611 C CA . ASP A 1 99 ? 41.896 85.780 28.301 1.00 12.46 99 ASP A CA 1
ATOM 612 C C . ASP A 1 99 ? 42.563 86.931 27.551 1.00 12.53 99 ASP A C 1
ATOM 613 O O . ASP A 1 99 ? 43.065 86.756 26.445 1.00 11.75 99 ASP A O 1
ATOM 618 N N . GLU A 1 100 ? 42.549 88.119 28.150 1.00 11.89 100 GLU A N 1
ATOM 619 C CA . GLU A 1 100 ? 43.029 89.318 27.471 1.00 13.13 100 GLU A CA 1
ATOM 620 C C . GLU A 1 100 ? 44.484 89.247 27.002 1.00 13.12 100 GLU A C 1
ATOM 621 O O . GLU A 1 100 ? 44.780 89.594 25.857 1.00 14.88 100 GLU A O 1
ATOM 627 N N . ALA A 1 101 ? 45.379 88.843 27.898 1.00 14.20 101 ALA A N 1
ATOM 628 C CA . ALA A 1 101 ? 46.831 88.887 27.634 1.00 14.55 101 ALA A CA 1
ATOM 629 C C . ALA A 1 101 ? 47.245 87.923 26.535 1.00 14.21 101 ALA A C 1
ATOM 630 O O . ALA A 1 101 ? 48.152 88.243 25.752 1.00 14.18 101 ALA A O 1
ATOM 632 N N . SER A 1 102 ? 46.600 86.739 26.478 1.00 13.64 102 SER A N 1
ATOM 633 C CA . SER A 1 102 ? 46.945 85.717 25.477 1.00 12.43 102 SER A CA 1
ATOM 634 C C . SER A 1 102 ? 46.029 85.753 24.278 1.00 12.67 102 SER A C 1
ATOM 635 O O . SER A 1 102 ? 46.431 85.332 23.189 1.00 12.61 102 SER A O 1
ATOM 638 N N . GLY A 1 103 ? 44.786 86.225 24.462 1.00 12.21 103 GLY A N 1
ATOM 639 C CA . GLY A 1 103 ? 43.754 86.165 23.379 1.00 10.05 103 GLY A CA 1
ATOM 640 C C . GLY A 1 103 ? 43.025 84.841 23.279 1.00 10.25 103 GLY A C 1
ATOM 641 O O . GLY A 1 103 ? 42.171 84.618 22.401 1.00 9.80 103 GLY A O 1
ATOM 642 N N . THR A 1 104 ? 43.335 83.943 24.198 1.00 11.22 104 THR A N 1
ATOM 643 C CA . THR A 1 104 ? 42.793 82.577 24.142 1.00 11.05 104 THR A CA 1
ATOM 644 C C . THR A 1 104 ? 41.318 82.524 24.595 1.00 10.82 104 THR A C 1
ATOM 645 O O . THR A 1 104 ? 40.985 82.969 25.691 1.00 9.14 104 THR A O 1
ATOM 649 N N . VAL A 1 105 ? 40.479 81.938 23.736 1.00 10.46 105 VAL A N 1
ATOM 650 C CA . VAL A 1 105 ? 39.080 81.686 24.030 1.00 10.43 105 VAL A CA 1
ATOM 651 C C . VAL A 1 105 ? 38.945 80.521 25.005 1.00 11.70 105 VAL A C 1
ATOM 652 O O . VAL A 1 105 ? 39.575 79.458 24.832 1.00 10.49 105 VAL A O 1
ATOM 656 N N . CYS A 1 106 ? 38.128 80.746 26.038 1.00 12.29 106 CYS A N 1
ATOM 657 C CA . CYS A 1 106 ? 37.817 79.740 27.060 1.00 13.34 106 CYS A CA 1
ATOM 658 C C . CYS A 1 106 ? 37.451 78.383 26.437 1.00 13.37 106 CYS A C 1
ATOM 659 O O . CYS A 1 106 ? 36.473 78.272 25.700 1.00 12.69 106 CYS A O 1
ATOM 662 N N . LEU A 1 107 ? 38.250 77.371 26.754 1.00 13.78 107 LEU A N 1
ATOM 663 C CA . LEU A 1 107 ? 38.116 76.034 26.192 1.00 15.24 107 LEU A CA 1
ATOM 664 C C . LEU A 1 107 ? 36.818 75.368 26.665 1.00 15.19 107 LEU A C 1
ATOM 665 O O . LEU A 1 107 ? 36.165 74.665 25.903 1.00 13.95 107 LEU A O 1
ATOM 670 N N . ASP A 1 108 ? 36.431 75.601 27.918 1.00 16.50 108 ASP A N 1
ATOM 671 C CA . ASP A 1 108 ? 35.107 75.144 28.376 1.00 17.82 108 ASP A CA 1
ATOM 672 C C . ASP A 1 108 ? 33.962 75.685 27.511 1.00 15.86 108 ASP A C 1
ATOM 673 O O . ASP A 1 108 ? 33.024 74.964 27.208 1.00 15.67 108 ASP A O 1
ATOM 678 N N . VAL A 1 109 ? 34.044 76.947 27.108 1.00 14.43 109 VAL A N 1
ATOM 679 C CA . VAL A 1 109 ? 33.002 77.540 26.262 1.00 13.66 109 VAL A CA 1
ATOM 680 C C . VAL A 1 109 ? 33.044 76.904 24.874 1.00 12.66 109 VAL A C 1
ATOM 681 O O . VAL A 1 109 ? 32.022 76.510 24.321 1.00 12.44 109 VAL A O 1
ATOM 685 N N . ILE A 1 110 ? 34.236 76.746 24.318 1.00 12.24 110 ILE A N 1
ATOM 686 C CA . ILE A 1 110 ? 34.344 76.092 22.998 1.00 12.02 110 ILE A CA 1
ATOM 687 C C . ILE A 1 110 ? 33.736 74.680 23.083 1.00 12.36 110 ILE A C 1
ATOM 688 O O . ILE A 1 110 ? 32.963 74.276 22.218 1.00 11.61 110 ILE A O 1
ATOM 693 N N . ASN A 1 111 ? 34.084 73.957 24.145 1.00 12.99 111 ASN A N 1
ATOM 694 C CA . ASN A 1 111 ? 33.603 72.583 24.342 1.00 15.98 111 ASN A CA 1
ATOM 695 C C . ASN A 1 111 ? 32.105 72.421 24.541 1.00 16.19 111 ASN A C 1
ATOM 696 O O . ASN A 1 111 ? 31.579 71.383 24.261 1.00 16.52 111 ASN A O 1
ATOM 701 N N . GLN A 1 112 ? 31.414 73.471 24.990 1.00 17.32 112 GLN A N 1
ATOM 702 C CA . GLN A 1 112 ? 29.956 73.439 25.103 1.00 17.56 112 GLN A CA 1
ATOM 703 C C . GLN A 1 112 ? 29.275 73.397 23.747 1.00 17.87 112 GLN A C 1
ATOM 704 O O . GLN A 1 112 ? 28.109 73.024 23.655 1.00 18.20 112 GLN A O 1
ATOM 710 N N . THR A 1 113 ? 29.989 73.828 22.700 1.00 17.02 113 THR A N 1
ATOM 711 C CA . THR A 1 113 ? 29.458 73.914 21.340 1.00 16.15 113 THR A CA 1
ATOM 712 C C . THR A 1 113 ? 30.060 72.799 20.451 1.00 15.35 113 THR A C 1
ATOM 713 O O . THR A 1 113 ? 29.380 72.207 19.604 1.00 13.37 113 THR A O 1
ATOM 717 N N . TRP A 1 114 ? 31.332 72.489 20.679 1.00 14.39 114 TRP A N 1
ATOM 718 C CA . TRP A 1 114 ? 32.046 71.591 19.774 1.00 14.39 114 TRP A CA 1
ATOM 719 C C . TRP A 1 114 ? 31.497 70.172 19.861 1.00 14.05 114 TRP A C 1
ATOM 720 O O . TRP A 1 114 ? 31.195 69.697 20.930 1.00 15.26 114 TRP A O 1
ATOM 731 N N . THR A 1 115 ? 31.381 69.522 18.712 1.00 14.25 115 THR A N 1
ATOM 732 C CA . THR A 1 115 ? 31.223 68.082 18.610 1.00 14.60 115 THR A CA 1
ATOM 733 C C . THR A 1 115 ? 32.126 67.548 17.478 1.00 14.70 115 THR A C 1
ATOM 734 O O . THR A 1 115 ? 32.655 68.322 16.642 1.00 13.70 115 THR A O 1
ATOM 738 N N . ALA A 1 116 ? 32.222 66.222 17.410 1.00 14.75 116 ALA A N 1
ATOM 739 C CA . ALA A 1 116 ? 33.029 65.511 16.404 1.00 15.68 116 ALA A CA 1
ATOM 740 C C . ALA A 1 116 ? 32.547 65.716 14.980 1.00 14.85 116 ALA A C 1
ATOM 741 O O . ALA A 1 116 ? 33.268 65.400 14.039 1.00 15.08 116 ALA A O 1
ATOM 743 N N . LEU A 1 117 ? 31.347 66.253 14.823 1.00 16.01 117 LEU A N 1
ATOM 744 C CA . LEU A 1 117 ? 30.764 66.534 13.488 1.00 17.25 117 LEU A CA 1
ATOM 745 C C . LEU A 1 117 ? 30.498 68.018 13.230 1.00 18.07 117 LEU A C 1
ATOM 746 O O . LEU A 1 117 ? 30.018 68.414 12.159 1.00 19.14 117 LEU A O 1
ATOM 751 N N . TYR A 1 118 ? 30.826 68.855 14.205 1.00 19.14 118 TYR A N 1
ATOM 752 C CA . TYR A 1 118 ? 30.633 70.281 14.069 1.00 18.76 118 TYR A CA 1
ATOM 753 C C . TYR A 1 118 ? 31.434 70.850 12.871 1.00 20.09 118 TYR A C 1
ATOM 754 O O . TYR A 1 118 ? 32.578 70.483 12.607 1.00 20.17 118 TYR A O 1
ATOM 763 N N . ASP A 1 119 ? 30.802 71.752 12.148 1.00 20.35 119 ASP A N 1
ATOM 764 C CA . ASP A 1 119 ? 31.401 72.332 10.976 1.00 22.18 119 ASP A CA 1
ATOM 765 C C . ASP A 1 119 ? 32.364 73.467 11.359 1.00 21.73 119 ASP A C 1
ATOM 766 O O . ASP A 1 119 ? 31.963 74.505 11.854 1.00 21.13 119 ASP A O 1
ATOM 771 N N . LEU A 1 120 ? 33.652 73.230 11.132 1.00 21.26 120 LEU A N 1
ATOM 772 C CA . LEU A 1 120 ? 34.710 74.207 11.354 1.00 20.80 120 LEU A CA 1
ATOM 773 C C . LEU A 1 120 ? 34.386 75.641 10.899 1.00 20.37 120 LEU A C 1
ATOM 774 O O . LEU A 1 120 ? 34.738 76.602 11.581 1.00 19.34 120 LEU A O 1
ATOM 779 N N . THR A 1 121 ? 33.727 75.782 9.745 1.00 19.55 121 THR A N 1
ATOM 780 C CA . THR A 1 121 ? 33.296 77.092 9.220 1.00 19.00 121 THR A CA 1
ATOM 781 C C . THR A 1 121 ? 32.330 77.809 10.202 1.00 19.09 121 THR A C 1
ATOM 782 O O . THR A 1 121 ? 32.345 79.052 10.311 1.00 18.69 121 THR A O 1
ATOM 786 N N . ASN A 1 122 ? 31.519 77.028 10.928 1.00 17.12 122 ASN A N 1
ATOM 787 C CA . ASN A 1 122 ? 30.603 77.573 11.923 1.00 16.82 122 ASN A CA 1
ATOM 788 C C . ASN A 1 122 ? 31.267 78.194 13.161 1.00 16.18 122 ASN A C 1
ATOM 789 O O . ASN A 1 122 ? 30.630 78.926 13.885 1.00 16.85 122 ASN A O 1
ATOM 794 N N . ILE A 1 123 ? 32.530 77.892 13.420 1.00 15.94 123 ILE A N 1
ATOM 795 C CA . ILE A 1 123 ? 33.286 78.652 14.415 1.00 15.68 123 ILE A CA 1
ATOM 796 C C . ILE A 1 123 ? 33.219 80.144 14.111 1.00 15.82 123 ILE A C 1
ATOM 797 O O . ILE A 1 123 ? 33.047 80.977 15.016 1.00 14.86 123 ILE A O 1
ATOM 802 N N . PHE A 1 124 ? 33.350 80.476 12.832 1.00 15.97 124 PHE A N 1
ATOM 803 C CA . PHE A 1 124 ? 33.398 81.875 12.430 1.00 17.28 124 PHE A CA 1
ATOM 804 C C . PHE A 1 124 ? 32.032 82.432 12.097 1.00 18.23 124 PHE A C 1
ATOM 805 O O . PHE A 1 124 ? 31.764 83.596 12.372 1.00 18.92 124 PHE A O 1
ATOM 813 N N . GLU A 1 125 ? 31.163 81.585 11.550 1.00 19.25 125 GLU A N 1
ATOM 814 C CA . GLU A 1 125 ? 29.833 82.020 11.155 1.00 21.47 125 GLU A CA 1
ATOM 815 C C . GLU A 1 125 ? 28.883 82.105 12.323 1.00 20.50 125 GLU A C 1
ATOM 816 O O . GLU A 1 125 ? 27.951 82.898 12.296 1.00 20.96 125 GLU A O 1
ATOM 822 N N . SER A 1 126 ? 29.065 81.214 13.295 1.00 18.98 126 SER A N 1
ATOM 823 C CA . SER A 1 126 ? 28.063 81.007 14.350 1.00 18.03 126 SER A CA 1
ATOM 824 C C . SER A 1 126 ? 28.669 81.111 15.761 1.00 16.30 126 SER A C 1
ATOM 825 O O . SER A 1 126 ? 28.267 81.960 16.548 1.00 14.54 126 SER A O 1
ATOM 828 N N . PHE A 1 127 ? 29.671 80.295 16.066 1.00 14.54 127 PHE A N 1
ATOM 829 C CA . PHE A 1 127 ? 30.194 80.271 17.438 1.00 13.81 127 PHE A CA 1
ATOM 830 C C . PHE A 1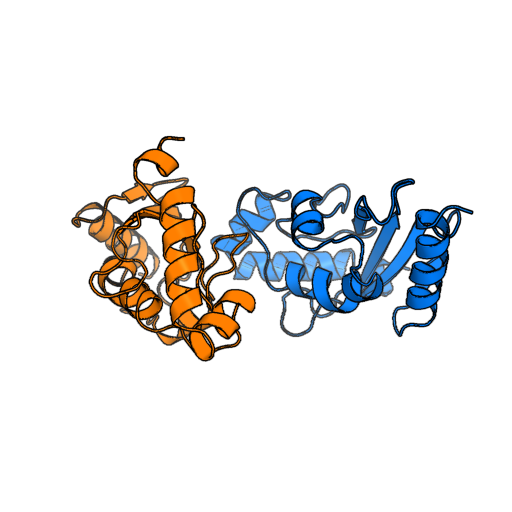 127 ? 30.754 81.620 17.943 1.00 12.78 127 PHE A C 1
ATOM 831 O O . PHE A 1 127 ? 30.306 82.146 18.962 1.00 11.48 127 PHE A O 1
ATOM 839 N N . LEU A 1 128 ? 31.758 82.150 17.251 1.00 12.39 128 LEU A N 1
ATOM 840 C CA . LEU A 1 128 ? 32.366 83.403 17.664 1.00 13.31 128 LEU A CA 1
ATOM 841 C C . LEU A 1 128 ? 31.411 84.632 17.615 1.00 14.59 128 LEU A C 1
ATOM 842 O O . LEU A 1 128 ? 31.429 85.444 18.529 1.00 14.66 128 LEU A O 1
ATOM 847 N N . PRO A 1 129 ? 30.588 84.787 16.554 1.00 15.86 129 PRO A N 1
ATOM 848 C CA . PRO A 1 129 ? 29.630 85.912 16.604 1.00 16.75 129 PRO A CA 1
ATOM 849 C C . PRO A 1 129 ? 28.682 85.865 17.774 1.00 16.85 129 PRO A C 1
ATOM 850 O O . PRO A 1 129 ? 28.372 86.904 18.369 1.00 16.81 129 PRO A O 1
ATOM 854 N N . GLN A 1 130 ? 28.207 84.676 18.096 1.00 17.39 130 GLN A N 1
ATOM 855 C CA . GLN A 1 130 ? 27.298 84.538 19.216 1.00 18.86 130 GLN A CA 1
ATOM 856 C C . GLN A 1 130 ? 28.004 84.742 20.566 1.00 17.85 130 GLN A C 1
ATOM 857 O O . GLN A 1 130 ? 27.415 85.289 21.491 1.00 16.77 130 GLN A O 1
ATOM 863 N N . LEU A 1 131 ? 29.262 84.306 20.677 1.00 17.11 131 LEU A N 1
ATOM 864 C CA . LEU A 1 131 ? 30.005 84.502 21.938 1.00 16.72 131 LEU A CA 1
ATOM 865 C C . LEU A 1 131 ? 30.219 86.010 22.194 1.00 15.63 131 LEU A C 1
ATOM 866 O O . LEU A 1 131 ? 30.033 86.480 23.289 1.00 15.18 131 LEU A O 1
ATOM 871 N N . LEU A 1 132 ? 30.631 86.739 21.168 1.00 15.45 132 LEU A N 1
ATOM 872 C CA . LEU A 1 132 ? 30.894 88.158 21.296 1.00 16.02 132 LEU A CA 1
ATOM 873 C C . LEU A 1 132 ? 29.629 88.966 21.589 1.00 16.83 132 LEU A C 1
ATOM 874 O O . LEU A 1 132 ? 29.651 89.910 22.388 1.00 15.79 132 LEU A O 1
ATOM 879 N N . ALA A 1 133 ? 28.524 88.551 20.977 1.00 17.25 133 ALA A N 1
ATOM 880 C CA . ALA A 1 133 ? 27.227 89.206 21.167 1.00 17.70 133 ALA A CA 1
ATOM 881 C C . ALA A 1 133 ? 26.658 88.923 22.573 1.00 18.63 133 ALA A C 1
ATOM 882 O O . ALA A 1 133 ? 26.129 89.832 23.220 1.00 18.27 133 ALA A O 1
ATOM 884 N N . TYR A 1 134 ? 26.809 87.682 23.039 1.00 18.84 134 TYR A N 1
ATOM 885 C CA . TYR A 1 134 ? 26.256 87.214 24.312 1.00 20.35 134 TYR A CA 1
ATOM 886 C C . TYR A 1 134 ? 27.348 86.477 25.120 1.00 19.74 134 TYR A C 1
ATOM 887 O O . TYR A 1 134 ? 27.485 85.267 25.000 1.00 18.52 134 TYR A O 1
ATOM 896 N N . PRO A 1 135 ? 28.173 87.213 25.900 1.00 20.13 135 PRO A N 1
ATOM 897 C CA . PRO A 1 135 ? 29.147 86.510 26.743 1.00 19.84 135 PRO A CA 1
ATOM 898 C C . PRO A 1 135 ? 28.489 85.765 27.885 1.00 20.97 135 PRO A C 1
ATOM 899 O O . PRO A 1 135 ? 27.318 86.019 28.194 1.00 19.78 135 PRO A O 1
ATOM 903 N N . ASN A 1 136 ? 29.245 84.856 28.511 1.00 21.37 136 ASN A N 1
ATOM 904 C CA . ASN A 1 136 ? 28.869 84.273 29.793 1.00 22.02 136 ASN A CA 1
ATOM 905 C C . ASN A 1 136 ? 29.754 84.880 30.880 1.00 22.63 136 ASN A C 1
ATOM 906 O O . ASN A 1 136 ? 30.907 84.456 31.028 1.00 20.75 136 ASN A O 1
ATOM 911 N N . PRO A 1 137 ? 29.226 85.881 31.631 1.00 23.46 137 PRO A N 1
ATOM 912 C CA . PRO A 1 137 ? 30.058 86.643 32.586 1.00 24.43 137 PRO A CA 1
ATOM 913 C C . PRO A 1 137 ? 30.330 85.911 33.927 1.00 25.67 137 PRO A C 1
ATOM 914 O O . PRO A 1 137 ? 31.059 86.444 34.797 1.00 25.73 137 PRO A O 1
ATOM 918 N N . ILE A 1 138 ? 29.783 84.703 34.067 1.00 26.46 138 ILE A N 1
ATOM 919 C CA . ILE A 1 138 ? 30.030 83.847 35.219 1.00 28.75 138 ILE A CA 1
ATOM 920 C C . ILE A 1 138 ? 31.237 82.906 34.967 1.00 29.07 138 ILE A C 1
ATOM 921 O O . ILE A 1 138 ? 31.322 82.245 33.939 1.00 29.97 138 ILE A O 1
ATOM 926 N N . ASP A 1 139 ? 32.189 82.867 35.895 1.00 29.46 139 ASP A N 1
ATOM 927 C CA . ASP A 1 139 ? 33.430 82.102 35.687 1.00 29.35 139 ASP A CA 1
ATOM 928 C C . ASP A 1 139 ? 34.259 82.655 34.499 1.00 27.19 139 ASP A C 1
ATOM 929 O O . ASP A 1 139 ? 34.709 81.900 33.639 1.00 27.54 139 ASP A O 1
ATOM 934 N N . PRO A 1 140 ? 34.448 83.986 34.440 1.00 24.67 140 PRO A N 1
ATOM 935 C CA . PRO A 1 140 ? 35.060 84.614 33.264 1.00 22.94 140 PRO A CA 1
ATOM 936 C C . PRO A 1 140 ? 36.570 84.419 33.214 1.00 21.76 140 PRO A C 1
ATOM 937 O O . PRO A 1 140 ? 37.178 84.152 34.238 1.00 21.15 140 PRO A O 1
ATOM 941 N N . LEU A 1 141 ? 37.157 84.560 32.029 1.00 20.08 141 LEU A N 1
ATOM 942 C CA . LEU A 1 141 ? 38.617 84.641 31.882 1.00 18.93 141 LEU A CA 1
ATOM 943 C C . LEU A 1 141 ? 39.086 86.063 31.944 1.00 18.50 141 LEU A C 1
ATOM 944 O O . LEU A 1 141 ? 40.293 86.303 32.108 1.00 18.82 141 LEU A O 1
ATOM 949 N N . ASN A 1 142 ? 38.160 87.010 31.721 1.00 17.37 142 ASN A N 1
ATOM 950 C CA . ASN A 1 142 ? 38.465 88.430 31.899 1.00 16.48 142 ASN A CA 1
ATOM 951 C C . ASN A 1 142 ? 37.454 89.021 32.915 1.00 16.99 142 ASN A C 1
ATOM 952 O O . ASN A 1 142 ? 36.342 89.377 32.552 1.00 15.81 142 ASN A O 1
ATOM 957 N N . GLY A 1 143 ? 37.850 89.028 34.192 1.00 17.11 143 GLY A N 1
ATOM 958 C CA . GLY A 1 143 ? 37.033 89.490 35.336 1.00 17.13 143 GLY A CA 1
ATOM 959 C C . GLY A 1 143 ? 36.648 90.951 35.208 1.00 17.80 143 GLY A C 1
ATOM 960 O O . GLY A 1 143 ? 35.525 91.327 35.521 1.00 18.12 143 GLY A O 1
ATOM 961 N N . ASP A 1 144 ? 37.590 91.767 34.752 1.00 18.49 144 ASP A N 1
ATOM 962 C CA . ASP A 1 144 ? 37.328 93.158 34.429 1.00 20.17 144 ASP A CA 1
ATOM 963 C C . ASP A 1 144 ? 36.181 93.306 33.421 1.00 18.60 144 ASP A C 1
ATOM 964 O O . ASP A 1 144 ? 35.235 94.079 33.658 1.00 17.83 144 ASP A O 1
ATOM 969 N N . ALA A 1 145 ? 36.275 92.592 32.290 1.00 15.92 145 ALA A N 1
ATOM 970 C CA . ALA A 1 145 ? 35.224 92.682 31.264 1.00 14.78 145 ALA A CA 1
ATOM 971 C C . ALA A 1 145 ? 33.898 92.186 31.813 1.00 14.36 145 ALA A C 1
ATOM 972 O O . ALA A 1 145 ? 32.836 92.775 31.532 1.00 15.35 145 ALA A O 1
ATOM 974 N N . ALA A 1 146 ? 33.932 91.106 32.576 1.00 13.40 146 ALA A N 1
ATOM 975 C CA . ALA A 1 146 ? 32.686 90.532 33.118 1.00 14.50 146 ALA A CA 1
ATOM 976 C C . ALA A 1 146 ? 31.955 91.515 34.055 1.00 15.07 146 ALA A C 1
ATOM 977 O O . ALA A 1 146 ? 30.740 91.707 33.943 1.00 14.97 146 ALA A O 1
ATOM 979 N N . ALA A 1 147 ? 32.712 92.139 34.961 1.00 15.54 147 ALA A N 1
ATOM 980 C CA . ALA A 1 147 ? 32.163 93.105 35.923 1.00 15.19 147 ALA A CA 1
ATOM 981 C C . ALA A 1 147 ? 31.534 94.317 35.221 1.00 15.28 147 ALA A C 1
ATOM 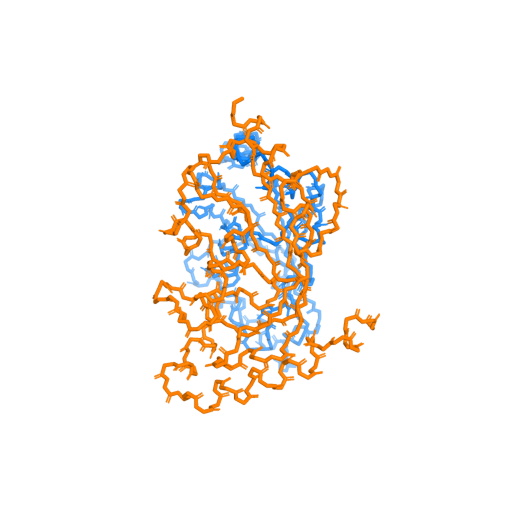982 O O . ALA A 1 147 ? 30.454 94.737 35.622 1.00 15.48 147 ALA A O 1
ATOM 984 N N . MET A 1 148 ? 32.234 94.871 34.214 1.00 14.45 148 MET A N 1
ATOM 985 C CA . MET A 1 148 ? 31.745 95.970 33.385 1.00 15.08 148 MET A CA 1
ATOM 986 C C . MET A 1 148 ? 30.551 95.573 32.597 1.00 15.41 148 MET A C 1
ATOM 987 O O . MET A 1 148 ? 29.597 96.361 32.488 1.00 15.74 148 MET A O 1
ATOM 992 N N . TYR A 1 149 ? 30.611 94.382 31.986 1.00 13.36 149 TYR A N 1
ATOM 993 C CA . TYR A 1 149 ? 29.453 93.847 31.278 1.00 13.90 149 TYR A CA 1
ATOM 994 C C . TYR A 1 149 ? 28.174 93.886 32.129 1.00 13.75 149 TYR A C 1
ATOM 995 O O . TYR A 1 149 ? 27.100 94.316 31.671 1.00 13.96 149 TYR A O 1
ATOM 1004 N N . LEU A 1 150 ? 28.295 93.413 33.356 1.00 13.66 150 LEU A N 1
ATOM 1005 C CA . LEU A 1 150 ? 27.134 93.227 34.228 1.00 14.93 150 LEU A CA 1
ATOM 1006 C C . LEU A 1 150 ? 26.687 94.528 34.896 1.00 15.17 150 LEU A C 1
ATOM 1007 O O . LEU A 1 150 ? 25.486 94.731 35.132 1.00 16.70 150 LEU A O 1
ATOM 1012 N N . HIS A 1 151 ? 27.650 95.396 35.213 1.00 13.33 151 HIS A N 1
ATOM 1013 C CA . HIS A 1 151 ? 27.373 96.567 36.034 1.00 14.54 151 HIS A CA 1
ATOM 1014 C C . HIS A 1 151 ? 27.541 97.915 35.367 1.00 14.14 151 HIS A C 1
ATOM 1015 O O . HIS A 1 151 ? 26.875 98.879 35.741 1.00 15.37 151 HIS A O 1
ATOM 1022 N N . ARG A 1 152 ? 28.412 97.994 34.381 1.00 14.75 152 ARG A N 1
ATOM 1023 C CA . ARG A 1 152 ? 28.701 99.273 33.716 1.00 16.54 152 ARG A CA 1
ATOM 1024 C C . ARG A 1 152 ? 28.700 99.068 32.203 1.00 16.26 152 ARG A C 1
ATOM 1025 O O . ARG A 1 152 ? 29.717 99.243 31.555 1.00 16.94 152 ARG A O 1
ATOM 1033 N N . PRO A 1 153 ? 27.560 98.654 31.640 1.00 17.44 153 PRO A N 1
ATOM 1034 C CA . PRO A 1 153 ? 27.489 98.366 30.202 1.00 17.86 153 PRO A CA 1
ATOM 1035 C C . PRO A 1 153 ? 28.005 99.471 29.286 1.00 18.53 153 PRO A C 1
ATOM 1036 O O . PRO A 1 153 ? 28.576 99.159 28.261 1.00 18.89 153 PRO A O 1
ATOM 1040 N N . GLU A 1 154 ? 27.819 100.742 29.645 1.00 19.01 154 GLU A N 1
ATOM 1041 C CA . GLU A 1 154 ? 28.338 101.859 28.822 1.00 20.08 154 GLU A CA 1
ATOM 1042 C C . GLU A 1 154 ? 29.856 101.970 28.841 1.00 18.74 154 GLU A C 1
ATOM 1043 O O . GLU A 1 154 ? 30.450 102.244 27.819 1.00 18.47 154 GLU A O 1
ATOM 1049 N N . GLU A 1 155 ? 30.470 101.763 30.003 1.00 18.20 155 GLU A N 1
ATOM 1050 C CA . GLU A 1 155 ? 31.924 101.619 30.095 1.00 19.18 155 GLU A CA 1
ATOM 1051 C C . GLU A 1 155 ? 32.446 100.403 29.346 1.00 18.10 155 GLU A C 1
ATOM 1052 O O . GLU A 1 155 ? 33.476 100.489 28.664 1.00 17.87 155 GLU A O 1
ATOM 1058 N N . TYR A 1 156 ? 31.743 99.270 29.506 1.00 17.04 156 TYR A N 1
ATOM 1059 C CA . TYR A 1 156 ? 32.039 98.048 28.743 1.00 16.30 156 TYR A CA 1
ATOM 1060 C C . TYR A 1 156 ? 32.108 98.309 27.251 1.00 15.54 156 TYR A C 1
ATOM 1061 O O . TYR A 1 156 ? 33.079 97.974 26.623 1.00 15.27 156 TYR A O 1
ATOM 1070 N N . LYS A 1 157 ? 31.052 98.878 26.683 1.00 16.78 157 LYS A N 1
ATOM 1071 C CA . LYS A 1 157 ? 31.031 99.227 25.260 1.00 17.73 157 LYS A CA 1
ATOM 1072 C C . LYS A 1 157 ? 32.166 100.193 24.872 1.00 16.67 157 LYS A C 1
ATOM 1073 O O . LYS A 1 157 ? 32.854 100.001 23.876 1.00 15.96 157 LYS A O 1
ATOM 1079 N N . GLN A 1 158 ? 32.353 101.246 25.660 1.00 17.06 158 GLN A N 1
ATOM 1080 C CA . GLN A 1 158 ? 33.415 102.226 25.360 1.00 16.27 158 GLN A CA 1
ATOM 1081 C C . GLN A 1 158 ? 34.789 101.576 25.452 1.00 15.81 158 GLN A C 1
ATOM 1082 O O . GLN A 1 158 ? 35.654 101.839 24.634 1.00 14.91 158 GLN A O 1
ATOM 1088 N N . LYS A 1 159 ? 34.999 100.734 26.459 1.00 15.51 159 LYS A N 1
ATOM 1089 C CA . LYS A 1 159 ? 36.287 100.033 26.571 1.00 15.68 159 LYS A CA 1
ATOM 1090 C C . LYS A 1 159 ? 36.561 99.211 25.304 1.00 15.56 159 LYS A C 1
ATOM 1091 O O . LYS A 1 159 ? 37.686 99.211 24.776 1.00 14.96 159 LYS A O 1
ATOM 1097 N N . ILE A 1 160 ? 35.516 98.553 24.791 1.00 15.29 160 ILE A N 1
ATOM 1098 C CA . ILE A 1 160 ? 35.652 97.761 23.574 1.00 15.05 160 ILE A CA 1
ATOM 1099 C C . ILE A 1 160 ? 35.965 98.640 22.372 1.00 15.56 160 ILE A C 1
ATOM 1100 O O . ILE A 1 160 ? 36.883 98.342 21.604 1.00 16.26 160 ILE A O 1
ATOM 1105 N N . LYS A 1 161 ? 35.236 99.747 22.226 1.00 16.21 161 LYS A N 1
ATOM 1106 C CA . LYS A 1 161 ? 35.521 100.730 21.158 1.00 16.20 161 LYS A CA 1
ATOM 1107 C C . LYS A 1 161 ? 36.971 101.263 21.165 1.00 15.45 161 LYS A C 1
ATOM 1108 O O . LYS A 1 161 ? 37.577 101.381 20.104 1.00 14.89 161 LYS A O 1
ATOM 1114 N N . GLU A 1 162 ? 37.509 101.572 22.346 1.00 15.30 162 GLU A N 1
ATOM 1115 C CA . GLU A 1 162 ? 38.917 102.016 22.496 1.00 17.14 162 GLU A CA 1
ATOM 1116 C C . GLU A 1 162 ? 39.920 100.908 22.107 1.00 17.30 162 GLU A C 1
ATOM 1117 O O . GLU A 1 162 ? 40.904 101.160 21.427 1.00 17.74 162 GLU A O 1
ATOM 1123 N N . TYR A 1 163 ? 39.672 99.683 22.567 1.00 17.18 163 TYR A N 1
ATOM 1124 C CA . TYR A 1 163 ? 40.477 98.535 22.148 1.00 16.97 163 TYR A CA 1
ATOM 1125 C C . TYR A 1 163 ? 40.377 98.308 20.646 1.00 16.30 163 TYR A C 1
ATOM 1126 O O . TYR A 1 163 ? 41.342 97.909 20.026 1.00 17.09 163 TYR A O 1
ATOM 1135 N N . ILE A 1 164 ? 39.218 98.551 20.061 1.00 16.75 164 ILE A N 1
ATOM 1136 C CA . ILE A 1 164 ? 39.101 98.414 18.603 1.00 17.45 164 ILE A CA 1
ATOM 1137 C C . ILE A 1 164 ? 40.006 99.428 17.906 1.00 18.99 164 ILE A C 1
ATOM 1138 O O . ILE A 1 164 ? 40.764 99.069 17.005 1.00 19.49 164 ILE A O 1
ATOM 1143 N N . GLN A 1 165 ? 39.954 100.687 18.352 1.00 20.48 165 GLN A N 1
ATOM 1144 C CA . GLN A 1 165 ? 40.789 101.738 17.742 1.00 22.05 165 GLN A CA 1
ATOM 1145 C C . GLN A 1 165 ? 42.285 101.516 17.961 1.00 22.50 165 GLN A C 1
ATOM 1146 O O . GLN A 1 165 ? 43.100 101.840 17.074 1.00 23.22 165 GLN A O 1
ATOM 1152 N N . LYS A 1 166 ? 42.653 101.010 19.137 1.00 21.66 166 LYS A N 1
ATOM 1153 C CA . LYS A 1 166 ? 44.058 100.755 19.422 1.00 22.58 166 LYS A CA 1
ATOM 1154 C C . LYS A 1 166 ? 44.604 99.459 18.760 1.00 21.98 166 LYS A C 1
ATOM 1155 O O . LYS A 1 166 ? 45.778 99.399 18.367 1.00 21.08 166 LYS A O 1
ATOM 1161 N N . TYR A 1 167 ? 43.770 98.409 18.671 1.00 21.19 167 TYR A N 1
ATOM 1162 C CA . TYR A 1 167 ? 44.317 97.065 18.352 1.00 20.29 167 TYR A CA 1
ATOM 1163 C C . TYR A 1 167 ? 43.698 96.324 17.179 1.00 20.25 167 TYR A C 1
ATOM 1164 O O . TYR A 1 167 ? 44.274 95.344 16.678 1.00 19.30 167 TYR A O 1
ATOM 1173 N N . ALA A 1 168 ? 42.507 96.755 16.783 1.00 20.82 168 ALA A N 1
ATOM 1174 C CA . ALA A 1 168 ? 41.654 95.953 15.903 1.00 22.59 168 ALA A CA 1
ATOM 1175 C C . ALA A 1 168 ? 41.007 96.736 14.780 1.00 23.29 168 ALA A C 1
ATOM 1176 O O . ALA A 1 168 ? 39.817 96.573 14.477 1.00 24.20 168 ALA A O 1
ATOM 1178 N N . THR A 1 169 ? 41.817 97.574 14.149 1.00 24.72 169 THR A N 1
ATOM 1179 C CA . THR A 1 169 ? 41.463 98.177 12.877 1.00 25.91 169 THR A CA 1
ATOM 1180 C C . THR A 1 169 ? 42.464 97.639 11.848 1.00 26.79 169 THR A C 1
ATOM 1181 O O . THR A 1 169 ? 43.531 97.125 12.216 1.00 25.04 169 THR A O 1
ATOM 1185 N N . GLU A 1 170 ? 42.106 97.765 10.574 1.00 28.66 170 GLU A N 1
ATOM 1186 C CA . GLU A 1 170 ? 43.017 97.474 9.473 1.00 31.09 170 GLU A CA 1
ATOM 1187 C C . GLU A 1 170 ? 44.298 98.253 9.713 1.00 32.45 170 GLU A C 1
ATOM 1188 O O . GLU A 1 170 ? 45.393 97.680 9.694 1.00 32.77 170 GLU A O 1
ATOM 1194 N N . GLU A 1 171 ? 44.165 99.548 10.000 1.00 34.26 171 GLU A N 1
ATOM 1195 C CA . GLU A 1 171 ? 45.336 100.370 10.343 1.00 35.87 171 GLU A CA 1
ATOM 1196 C C . GLU A 1 171 ? 46.245 99.693 11.357 1.00 35.73 171 GLU A C 1
ATOM 1197 O O . GLU A 1 171 ? 47.449 99.521 11.095 1.00 35.75 171 GLU A O 1
ATOM 1203 N N . ALA A 1 172 ? 45.669 99.325 12.511 1.00 35.15 172 ALA A N 1
ATOM 1204 C CA . ALA A 1 172 ? 46.421 98.739 13.624 1.00 34.68 172 ALA A CA 1
ATOM 1205 C C . ALA A 1 172 ? 47.115 97.421 13.263 1.00 34.44 172 ALA A C 1
ATOM 1206 O O . ALA A 1 172 ? 48.228 97.145 13.733 1.00 34.77 172 ALA A O 1
ATOM 1208 N N . LEU A 1 173 ? 46.451 96.620 12.432 1.00 34.24 173 LEU A N 1
ATOM 1209 C CA . LEU A 1 173 ? 46.954 95.322 11.984 1.00 34.49 173 LEU A CA 1
ATOM 1210 C C . LEU A 1 173 ? 48.139 95.437 11.011 1.00 35.98 173 LEU A C 1
ATOM 1211 O O . LEU A 1 173 ? 49.043 94.595 11.024 1.00 36.37 173 LEU A O 1
ATOM 1216 N N . LYS A 1 174 ? 48.142 96.472 10.175 1.00 37.26 174 LYS A N 1
ATOM 1217 C CA . LYS A 1 174 ? 49.363 96.834 9.436 1.00 38.46 174 LYS A CA 1
ATOM 1218 C C . LYS A 1 174 ? 50.217 97.850 10.222 1.00 39.14 174 LYS A C 1
ATOM 1219 O O . LYS A 1 174 ? 51.020 97.488 11.120 1.00 39.47 174 LYS A O 1
ATOM 1225 N N . PRO B 1 25 ? 19.092 109.067 42.856 1.00 36.02 25 PRO B N 1
ATOM 1226 C CA . PRO B 1 25 ? 17.675 108.920 42.444 1.00 35.91 25 PRO B CA 1
ATOM 1227 C C . PRO B 1 25 ? 17.425 107.531 41.821 1.00 35.12 25 PRO B C 1
ATOM 1228 O O . PRO B 1 25 ? 16.577 106.776 42.304 1.00 34.86 25 PRO B O 1
ATOM 1232 N N . GLY B 1 26 ? 18.175 107.214 40.770 1.00 34.14 26 GLY B N 1
ATOM 1233 C CA . GLY B 1 26 ? 18.345 105.831 40.318 1.00 33.75 26 GLY B CA 1
ATOM 1234 C C . GLY B 1 26 ? 19.116 104.997 41.340 1.00 33.11 26 GLY B C 1
ATOM 1235 O O . GLY B 1 26 ? 18.774 103.829 41.570 1.00 32.48 26 GLY B O 1
ATOM 1236 N N . LYS B 1 27 ? 20.151 105.588 41.953 1.00 32.94 27 LYS B N 1
ATOM 1237 C CA . LYS B 1 27 ? 20.919 104.884 43.000 1.00 33.06 27 LYS B CA 1
ATOM 1238 C C . LYS B 1 27 ? 20.131 104.729 44.295 1.00 32.30 27 LYS B C 1
ATOM 1239 O O . LYS B 1 27 ? 20.266 103.726 45.005 1.00 32.33 27 LYS B O 1
ATOM 1245 N N . ARG B 1 28 ? 19.336 105.744 44.611 1.00 31.06 28 ARG B N 1
ATOM 1246 C CA . ARG B 1 28 ? 18.403 105.677 45.710 1.00 30.02 28 ARG B CA 1
ATOM 1247 C C . ARG B 1 28 ? 17.414 104.552 45.438 1.00 27.94 28 ARG B C 1
ATOM 1248 O O . ARG B 1 28 ? 17.146 103.747 46.330 1.00 27.15 28 ARG B O 1
ATOM 1256 N N . ARG B 1 29 ? 16.918 104.465 44.202 1.00 26.03 29 ARG B N 1
ATOM 1257 C CA . ARG B 1 29 ? 16.058 103.344 43.820 1.00 25.23 29 ARG B CA 1
ATOM 1258 C C . ARG B 1 29 ? 16.757 101.984 43.931 1.00 23.82 29 ARG B C 1
ATOM 1259 O O . ARG B 1 29 ? 16.148 101.009 44.358 1.00 23.92 29 ARG B O 1
ATOM 1267 N N . MET B 1 30 ? 18.026 101.908 43.553 1.00 22.90 30 MET B N 1
ATOM 1268 C CA . MET B 1 30 ? 18.746 100.610 43.670 1.00 22.77 30 MET B CA 1
ATOM 1269 C C . MET B 1 30 ? 18.823 100.155 45.104 1.00 22.52 30 MET B C 1
ATOM 1270 O O . MET B 1 30 ? 18.379 99.067 45.425 1.00 22.46 30 MET B O 1
ATOM 1275 N N . ASP B 1 31 ? 19.379 101.000 45.963 1.00 23.13 31 ASP B N 1
ATOM 1276 C CA . ASP B 1 31 ? 19.495 100.686 47.387 1.00 23.71 31 ASP B CA 1
ATOM 1277 C C . ASP B 1 31 ? 18.157 100.292 48.054 1.00 23.49 31 ASP B C 1
ATOM 1278 O O . ASP B 1 31 ? 18.095 99.323 48.792 1.00 22.56 31 ASP B O 1
ATOM 1283 N N . THR B 1 32 ? 17.096 101.052 47.799 1.00 22.26 32 THR B N 1
ATOM 1284 C CA . THR B 1 32 ? 15.826 100.758 48.451 1.00 21.67 32 THR B CA 1
ATOM 1285 C C . THR B 1 32 ? 15.121 99.568 47.793 1.00 19.68 32 THR B C 1
ATOM 1286 O O . THR B 1 32 ? 14.479 98.780 48.492 1.00 18.06 32 THR B O 1
ATOM 1290 N N . ASP B 1 33 ? 15.264 99.397 46.470 1.00 17.93 33 ASP B N 1
ATOM 1291 C CA . ASP B 1 33 ? 14.707 98.177 45.855 1.00 17.35 33 ASP B CA 1
ATOM 1292 C C . ASP B 1 33 ? 15.389 96.930 46.437 1.00 16.23 33 ASP B C 1
ATOM 1293 O O . ASP B 1 33 ? 14.734 95.912 46.672 1.00 16.34 33 ASP B O 1
ATOM 1298 N N . VAL B 1 34 ? 16.703 96.981 46.592 1.00 15.44 34 VAL B N 1
ATOM 1299 C CA . VAL B 1 34 ? 17.424 95.813 47.133 1.00 15.20 34 VAL B CA 1
ATOM 1300 C C . VAL B 1 34 ? 17.052 95.605 48.609 1.00 14.75 34 VAL B C 1
ATOM 1301 O O . VAL B 1 34 ? 16.771 94.502 49.021 1.00 14.62 34 VAL B O 1
ATOM 1305 N N . ILE B 1 35 ? 17.005 96.667 49.399 1.00 15.09 35 ILE B N 1
ATOM 1306 C CA . ILE B 1 35 ? 16.654 96.513 50.836 1.00 16.14 35 ILE B CA 1
ATOM 1307 C C . ILE B 1 35 ? 15.233 95.967 51.022 1.00 15.88 35 ILE B C 1
ATOM 1308 O O . ILE B 1 35 ? 14.995 95.098 51.861 1.00 15.79 35 ILE B O 1
ATOM 1313 N N . LYS B 1 36 ? 14.302 96.437 50.188 1.00 16.26 36 LYS B N 1
ATOM 1314 C CA . LYS B 1 36 ? 12.963 95.884 50.156 1.00 16.59 36 LYS B CA 1
ATOM 1315 C C . LYS B 1 36 ? 12.940 94.399 49.827 1.00 16.20 36 LYS B C 1
ATOM 1316 O O . LYS B 1 36 ? 12.183 93.662 50.439 1.00 16.16 36 LYS B O 1
ATOM 1322 N N . LEU B 1 37 ? 13.695 93.979 48.807 1.00 14.97 37 LEU B N 1
ATOM 1323 C CA . LEU B 1 37 ? 13.819 92.567 48.506 1.00 15.15 37 LEU B CA 1
ATOM 1324 C C . LEU B 1 37 ? 14.398 91.781 49.699 1.00 15.29 37 LEU B C 1
ATOM 1325 O O . LEU B 1 37 ? 13.865 90.724 50.069 1.00 15.21 37 LEU B O 1
ATOM 1330 N N . ILE B 1 38 ? 15.473 92.298 50.316 1.00 15.21 38 ILE B N 1
ATOM 1331 C CA . ILE B 1 38 ? 16.026 91.671 51.530 1.00 15.51 38 ILE B CA 1
ATOM 1332 C C . ILE B 1 38 ? 14.929 91.503 52.613 1.00 1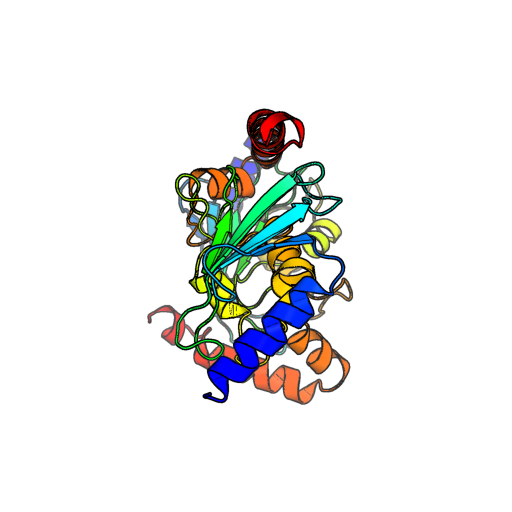5.51 38 ILE B C 1
ATOM 1333 O O . ILE B 1 38 ? 14.734 90.403 53.121 1.00 15.46 38 ILE B O 1
ATOM 1338 N N . GLU B 1 39 ? 14.195 92.569 52.909 1.00 16.43 39 GLU B N 1
ATOM 1339 C CA . GLU B 1 39 ? 13.042 92.536 53.835 1.00 18.35 39 GLU B CA 1
ATOM 1340 C C . GLU B 1 39 ? 11.899 91.593 53.446 1.00 18.79 39 GLU B C 1
ATOM 1341 O O . GLU B 1 39 ? 11.183 91.114 54.321 1.00 19.87 39 GLU B O 1
ATOM 1347 N N . SER B 1 40 ? 11.722 91.309 52.158 1.00 18.46 40 SER B N 1
ATOM 1348 C CA . SER B 1 40 ? 10.602 90.466 51.708 1.00 18.90 40 SER B CA 1
ATOM 1349 C C . SER B 1 40 ? 10.827 88.999 52.103 1.00 19.25 40 SER B C 1
ATOM 1350 O O . SER B 1 40 ? 11.889 88.659 52.580 1.00 18.85 40 SER B O 1
ATOM 1353 N N . LYS B 1 41 ? 9.835 88.140 51.849 1.00 19.98 41 LYS B N 1
ATOM 1354 C CA . LYS B 1 41 ? 9.967 86.691 52.035 1.00 20.53 41 LYS B CA 1
ATOM 1355 C C . LYS B 1 41 ? 11.077 86.028 51.187 1.00 19.09 41 LYS B C 1
ATOM 1356 O O . LYS B 1 41 ? 11.543 84.923 51.500 1.00 19.16 41 LYS B O 1
ATOM 1362 N N . HIS B 1 42 ? 11.520 86.704 50.141 1.00 18.13 42 HIS B N 1
ATOM 1363 C CA . HIS B 1 42 ? 12.516 86.107 49.235 1.00 17.98 42 HIS B CA 1
ATOM 1364 C C . HIS B 1 42 ? 13.870 86.082 49.921 1.00 17.91 42 HIS B C 1
ATOM 1365 O O . HIS B 1 42 ? 14.277 87.068 50.494 1.00 18.47 42 HIS B O 1
ATOM 1372 N N . GLU B 1 43 ? 14.538 84.937 49.870 1.00 17.87 43 GLU B N 1
ATOM 1373 C CA . GLU B 1 43 ? 15.800 84.744 50.530 1.00 18.59 43 GLU B CA 1
ATOM 1374 C C . GLU B 1 43 ? 16.941 85.229 49.664 1.00 17.41 43 GLU B C 1
ATOM 1375 O O . GLU B 1 43 ? 17.239 84.635 48.631 1.00 18.07 43 GLU B O 1
ATOM 1381 N N . VAL B 1 44 ? 17.584 86.302 50.099 1.00 16.76 44 VAL B N 1
ATOM 1382 C CA . VAL B 1 44 ? 18.595 87.004 49.311 1.00 16.52 44 VAL B CA 1
ATOM 1383 C C . VAL B 1 44 ? 19.978 86.813 49.915 1.00 16.77 44 VAL B C 1
ATOM 1384 O O . VAL B 1 44 ? 20.147 87.017 51.117 1.00 16.03 44 VAL B O 1
ATOM 1388 N N . THR B 1 45 ? 20.943 86.427 49.077 1.00 16.37 45 THR B N 1
ATOM 1389 C CA . THR B 1 45 ? 22.362 86.471 49.435 1.00 18.06 45 THR B CA 1
ATOM 1390 C C . THR B 1 45 ? 23.038 87.550 48.616 1.00 17.61 45 THR B C 1
ATOM 1391 O O . THR B 1 45 ? 23.048 87.461 47.402 1.00 17.74 45 THR B O 1
ATOM 1395 N N . ILE B 1 46 ? 23.639 88.538 49.272 1.00 17.65 46 ILE B N 1
ATOM 1396 C CA . ILE B 1 46 ? 24.387 89.586 48.591 1.00 17.40 46 ILE B CA 1
ATOM 1397 C C . ILE B 1 46 ? 25.765 89.043 48.217 1.00 19.73 46 ILE B C 1
ATOM 1398 O O . ILE B 1 46 ? 26.401 88.322 49.006 1.00 20.18 46 ILE B O 1
ATOM 1403 N N . LEU B 1 47 ? 26.211 89.345 46.998 1.00 19.90 47 LEU B N 1
ATOM 1404 C CA . LEU B 1 47 ? 27.529 88.916 46.539 1.00 20.98 47 LEU B CA 1
ATOM 1405 C C . LEU B 1 47 ? 28.463 90.094 46.752 1.00 20.92 47 LEU B C 1
ATOM 1406 O O . LEU B 1 47 ? 28.626 90.496 47.888 1.00 22.07 47 LEU B O 1
ATOM 1411 N N . GLY B 1 48 ? 29.028 90.686 45.701 1.00 21.88 48 GLY B N 1
ATOM 1412 C CA . GLY B 1 48 ? 29.998 91.810 45.878 1.00 22.65 48 GLY B CA 1
ATOM 1413 C C . GLY B 1 48 ? 29.483 93.149 46.425 1.00 23.16 48 GLY B C 1
ATOM 1414 O O . GLY B 1 48 ? 30.274 94.027 46.858 1.00 24.93 48 GLY B O 1
ATOM 1415 N N . GLY B 1 49 ? 28.162 93.332 46.388 1.00 21.97 49 GLY B N 1
ATOM 1416 C CA . GLY B 1 49 ? 27.539 94.575 46.759 1.00 18.67 49 GLY B CA 1
ATOM 1417 C C . GLY B 1 49 ? 26.058 94.509 46.480 1.00 18.08 49 GLY B C 1
ATOM 1418 O O . GLY B 1 49 ? 25.556 93.496 45.955 1.00 18.16 49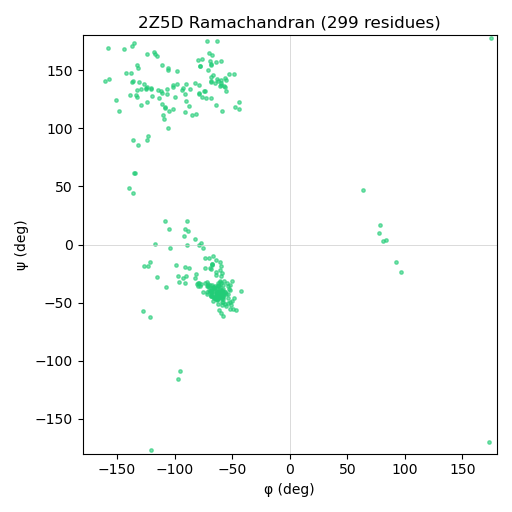 GLY B O 1
ATOM 1419 N N . LEU B 1 50 ? 25.334 95.571 46.814 1.00 16.48 50 LEU B N 1
ATOM 1420 C CA . LEU B 1 50 ? 23.885 95.577 46.576 1.00 16.16 50 LEU B CA 1
ATOM 1421 C C . LEU B 1 50 ? 23.467 95.375 45.111 1.00 15.07 50 LEU B C 1
ATOM 1422 O O . LEU B 1 50 ? 22.362 94.946 44.869 1.00 15.80 50 LEU B O 1
ATOM 1427 N N . ASN B 1 51 ? 24.341 95.700 44.165 1.00 14.45 51 ASN B N 1
ATOM 1428 C CA . ASN B 1 51 ? 24.097 95.443 42.739 1.00 15.10 51 ASN B CA 1
ATOM 1429 C C . ASN B 1 51 ? 24.281 93.981 42.234 1.00 14.75 51 ASN B C 1
ATOM 1430 O O . ASN B 1 51 ? 24.128 93.722 41.042 1.00 15.00 51 ASN B O 1
ATOM 1435 N N . GLU B 1 52 ? 24.619 93.043 43.108 1.00 14.55 52 GLU B N 1
ATOM 1436 C CA . GLU B 1 52 ? 24.694 91.631 42.702 1.00 14.98 52 GLU B CA 1
ATOM 1437 C C . GLU B 1 52 ? 24.384 90.722 43.846 1.00 14.47 52 GLU B C 1
ATOM 1438 O O . GLU B 1 52 ? 25.007 90.787 44.896 1.00 14.05 52 GLU B O 1
ATOM 1444 N N . PHE B 1 53 ? 23.399 89.861 43.622 1.00 14.00 53 PHE B N 1
ATOM 1445 C CA . PHE B 1 53 ? 22.879 89.015 44.670 1.00 14.16 53 PHE B CA 1
ATOM 1446 C C . PHE B 1 53 ? 22.213 87.815 44.023 1.00 14.51 53 PHE B C 1
ATOM 1447 O O . PHE B 1 53 ? 21.989 87.802 42.822 1.00 14.74 53 PHE B O 1
ATOM 1455 N N . VAL B 1 54 ? 21.888 86.838 44.856 1.00 15.64 54 VAL B N 1
ATOM 1456 C CA . VAL B 1 54 ? 21.293 85.586 44.440 1.00 17.27 54 VAL B CA 1
ATOM 1457 C C . VAL B 1 54 ? 20.049 85.460 45.295 1.00 17.44 54 VAL B C 1
ATOM 1458 O O . VAL B 1 54 ? 20.054 85.826 46.474 1.00 18.73 54 VAL B O 1
ATOM 1462 N N . VAL B 1 55 ? 18.968 85.017 44.670 1.00 16.55 55 VAL B N 1
ATOM 1463 C CA . VAL B 1 55 ? 17.698 84.823 45.356 1.00 16.22 55 VAL B CA 1
ATOM 1464 C C . VAL B 1 55 ? 17.247 83.379 45.165 1.00 16.63 55 VAL B C 1
ATOM 1465 O O . VAL B 1 55 ? 17.333 82.839 44.051 1.00 16.39 55 VAL B O 1
ATOM 1469 N N . LYS B 1 56 ? 16.785 82.743 46.249 1.00 16.68 56 LYS B N 1
ATOM 1470 C CA . LYS B 1 56 ? 16.268 81.386 46.141 1.00 16.80 56 LYS B CA 1
ATOM 1471 C C . LYS B 1 56 ? 14.867 81.453 45.585 1.00 16.18 56 LYS B C 1
ATOM 1472 O O . LYS B 1 56 ? 14.033 82.222 46.072 1.00 16.15 56 LYS B O 1
ATOM 1478 N N . PHE B 1 57 ? 14.611 80.645 44.562 1.00 15.42 57 PHE B N 1
ATOM 1479 C CA . PHE B 1 57 ? 13.422 80.803 43.733 1.00 14.70 57 PHE B CA 1
ATOM 1480 C C . PHE B 1 57 ? 12.759 79.440 43.546 1.00 15.84 57 PHE B C 1
ATOM 1481 O O . PHE B 1 57 ? 13.419 78.479 43.117 1.00 15.00 57 PHE B O 1
ATOM 1489 N N . TYR B 1 58 ? 11.460 79.374 43.850 1.00 16.72 58 TYR B N 1
ATOM 1490 C CA . TYR B 1 58 ? 10.702 78.120 43.706 1.00 18.40 58 TYR B CA 1
ATOM 1491 C C . TYR B 1 58 ? 9.869 78.115 42.459 1.00 18.39 58 TYR B C 1
ATOM 1492 O O . TYR B 1 58 ? 9.256 79.116 42.133 1.00 19.10 58 TYR B O 1
ATOM 1501 N N . GLY B 1 59 ? 9.887 76.999 41.737 1.00 19.26 59 GLY B N 1
ATOM 1502 C CA . GLY B 1 59 ? 9.120 76.875 40.503 1.00 19.67 59 GLY B CA 1
ATOM 1503 C C . GLY B 1 59 ? 7.638 77.074 40.791 1.00 20.09 59 GLY B C 1
ATOM 1504 O O . GLY B 1 59 ? 7.139 76.567 41.806 1.00 19.80 59 GLY B O 1
ATOM 1505 N N . PRO B 1 60 ? 6.940 77.832 39.927 1.00 20.43 60 PRO B N 1
ATOM 1506 C CA . PRO B 1 60 ? 5.516 78.110 40.135 1.00 21.01 60 PRO B CA 1
ATOM 1507 C C . PRO B 1 60 ? 4.606 76.888 40.057 1.00 21.80 60 PRO B C 1
ATOM 1508 O O . PRO B 1 60 ? 4.763 76.043 39.161 1.00 21.89 60 PRO B O 1
ATOM 1512 N N . GLN B 1 61 ? 3.629 76.847 40.968 1.00 22.76 61 GLN B N 1
ATOM 1513 C CA . GLN B 1 61 ? 2.558 75.845 40.957 1.00 23.54 61 GLN B CA 1
ATOM 1514 C C . GLN B 1 61 ? 1.801 75.819 39.641 1.00 22.20 61 GLN B C 1
ATOM 1515 O O . GLN B 1 61 ? 1.545 76.857 39.037 1.00 22.24 61 GLN B O 1
ATOM 1521 N N . GLY B 1 62 ? 1.445 74.621 39.197 1.00 21.45 62 GLY B N 1
ATOM 1522 C CA . GLY B 1 62 ? 0.675 74.445 37.964 1.00 20.68 62 GLY B CA 1
ATOM 1523 C C . GLY B 1 62 ? 1.463 74.579 36.667 1.00 20.77 62 GLY B C 1
ATOM 1524 O O . GLY B 1 62 ? 0.857 74.671 35.574 1.00 21.78 62 GLY B O 1
ATOM 1525 N N . THR B 1 63 ? 2.797 74.630 36.774 1.00 19.11 63 THR B N 1
ATOM 1526 C CA . THR B 1 63 ? 3.664 74.637 35.615 1.00 18.23 63 TH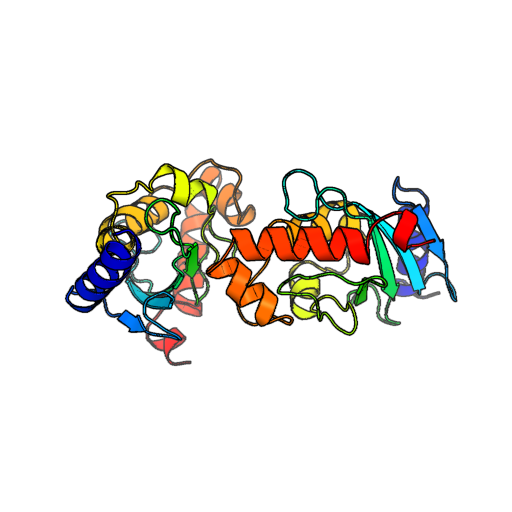R B CA 1
ATOM 1527 C C . THR B 1 63 ? 4.559 73.407 35.641 1.00 18.45 63 THR B C 1
ATOM 1528 O O . THR B 1 63 ? 4.674 72.752 36.653 1.00 17.18 63 THR B O 1
ATOM 1532 N N . PRO B 1 64 ? 5.214 73.096 34.513 1.00 19.07 64 PRO B N 1
ATOM 1533 C CA . PRO B 1 64 ? 6.171 71.979 34.566 1.00 18.87 64 PRO B CA 1
ATOM 1534 C C . PRO B 1 64 ? 7.335 72.173 35.566 1.00 17.58 64 PRO B C 1
ATOM 1535 O O . PRO B 1 64 ? 7.996 71.199 35.887 1.00 16.69 64 PRO B O 1
ATOM 1539 N N . TYR B 1 65 ? 7.564 73.395 36.055 1.00 16.15 65 TYR B N 1
ATOM 1540 C CA . TYR B 1 65 ? 8.663 73.692 37.015 1.00 15.83 65 TYR B CA 1
ATOM 1541 C C . TYR B 1 65 ? 8.274 73.534 38.472 1.00 16.79 65 TYR B C 1
ATOM 1542 O O . TYR B 1 65 ? 9.086 73.745 39.394 1.00 15.96 65 TYR B O 1
ATOM 1551 N N . GLU B 1 66 ? 7.025 73.171 38.689 1.00 16.86 66 GLU B N 1
ATOM 1552 C CA . GLU B 1 66 ? 6.535 73.071 40.024 1.00 18.85 66 GLU B CA 1
ATOM 1553 C C . GLU B 1 66 ? 7.450 72.130 40.783 1.00 18.91 66 GLU B C 1
ATOM 1554 O O . GLU B 1 66 ? 7.793 71.037 40.293 1.00 19.10 66 GLU B O 1
ATOM 1560 N N . GLY B 1 67 ? 7.863 72.554 41.972 1.00 18.71 67 GLY B N 1
ATOM 1561 C CA . GLY B 1 67 ? 8.694 71.685 42.791 1.00 19.06 67 GLY B CA 1
ATOM 1562 C C . GLY B 1 67 ? 10.191 71.852 42.627 1.00 18.37 67 GLY B C 1
ATOM 1563 O O . GLY B 1 67 ? 10.943 71.352 43.458 1.00 19.05 67 GLY B O 1
ATOM 1564 N N . GLY B 1 68 ? 10.632 72.532 41.567 1.00 17.33 68 GLY B N 1
ATOM 1565 C CA . GLY B 1 68 ? 12.064 72.806 41.396 1.00 16.73 68 GLY B CA 1
ATOM 1566 C C . GLY B 1 68 ? 12.510 73.959 42.298 1.00 16.79 68 GLY B C 1
ATOM 1567 O O . GLY B 1 68 ? 11.714 74.819 42.656 1.00 16.37 68 GLY B O 1
ATOM 1568 N N . VAL B 1 69 ? 13.787 73.965 42.661 1.00 16.99 69 VAL B N 1
ATOM 1569 C CA . VAL B 1 69 ? 14.408 75.060 43.419 1.00 17.33 69 VAL B CA 1
ATOM 1570 C C . VAL B 1 69 ? 15.641 75.562 42.638 1.00 17.53 69 VAL B C 1
ATOM 1571 O O . VAL B 1 69 ? 16.438 74.759 42.146 1.00 16.31 69 VAL B O 1
ATOM 1575 N N . TRP B 1 70 ? 15.772 76.880 42.515 1.00 16.74 70 TRP B N 1
ATOM 1576 C CA . TRP B 1 70 ? 16.845 77.489 41.768 1.00 16.51 70 TRP B CA 1
ATOM 1577 C C . TRP B 1 70 ? 17.510 78.613 42.577 1.00 16.92 70 TRP B C 1
ATOM 1578 O O . TRP B 1 70 ? 16.886 79.241 43.433 1.00 17.24 70 TRP B O 1
ATOM 1589 N N . LYS B 1 71 ? 18.786 78.834 42.298 1.00 17.01 71 LYS B N 1
ATOM 1590 C CA . LYS B 1 71 ? 19.472 80.011 42.767 1.00 16.93 71 LYS B CA 1
ATOM 1591 C C . LYS B 1 71 ? 19.527 80.926 41.588 1.00 15.98 71 LYS B C 1
ATOM 1592 O O . LYS B 1 71 ? 20.095 80.580 40.551 1.00 15.00 71 LYS B O 1
ATOM 1598 N N . VAL B 1 72 ? 18.867 82.082 41.716 1.00 14.85 72 VAL B N 1
ATOM 1599 C CA . VAL B 1 72 ? 18.818 83.033 40.616 1.00 13.62 72 VAL B CA 1
ATOM 1600 C C . VAL B 1 72 ? 19.688 84.280 40.938 1.00 14.31 72 VAL B C 1
ATOM 1601 O O . VAL B 1 72 ? 19.438 84.968 41.917 1.00 14.25 72 VAL B O 1
ATOM 1605 N N . ARG B 1 73 ? 20.707 84.509 40.123 1.00 13.19 73 ARG B N 1
ATOM 1606 C CA . ARG B 1 73 ? 21.570 85.669 40.248 1.00 15.00 73 ARG B CA 1
ATOM 1607 C C . ARG B 1 73 ? 21.016 86.884 39.493 1.00 14.12 73 ARG B C 1
ATOM 1608 O O . ARG B 1 73 ? 20.562 86.769 38.349 1.00 14.82 73 ARG B O 1
ATOM 1616 N N . VAL B 1 74 ? 21.027 88.032 40.163 1.00 13.30 74 VAL B N 1
ATOM 1617 C CA . VAL B 1 74 ? 20.586 89.272 39.562 1.00 14.24 74 VAL B CA 1
ATOM 1618 C C . VAL B 1 74 ? 21.772 90.235 39.618 1.00 14.24 74 VAL B C 1
ATOM 1619 O O . VAL B 1 74 ? 22.434 90.335 40.638 1.00 15.22 74 VAL B O 1
ATOM 1623 N N . ASP B 1 75 ? 22.045 90.915 38.520 1.00 13.42 75 ASP B N 1
ATOM 1624 C CA . ASP B 1 75 ? 23.026 91.990 38.512 1.00 14.27 75 ASP B CA 1
ATOM 1625 C C . ASP B 1 75 ? 22.362 93.290 38.073 1.00 13.76 75 ASP B C 1
ATOM 1626 O O . ASP B 1 75 ? 21.599 93.289 37.116 1.00 14.53 75 ASP B O 1
ATOM 1631 N N . LEU B 1 76 ? 22.642 94.381 38.773 1.00 13.30 76 LEU B N 1
ATOM 1632 C CA . LEU B 1 76 ? 22.021 95.666 38.469 1.00 13.31 76 LEU B CA 1
ATOM 1633 C C . LEU B 1 76 ? 23.038 96.569 37.819 1.00 13.39 76 LEU B C 1
ATOM 1634 O O . LEU B 1 76 ? 24.144 96.710 38.348 1.00 13.91 76 LEU B O 1
ATOM 1639 N N . PRO B 1 77 ? 22.676 97.166 36.658 1.00 13.65 77 PRO B N 1
ATOM 1640 C CA . PRO B 1 77 ? 23.541 98.099 35.954 1.00 14.36 77 PRO B CA 1
ATOM 1641 C C . PRO B 1 77 ? 23.481 99.490 36.587 1.00 15.69 77 PRO B C 1
ATOM 1642 O O . PRO B 1 77 ? 22.526 99.833 37.298 1.00 16.31 77 PRO B O 1
ATOM 1646 N N . ASP B 1 78 ? 24.500 100.275 36.330 1.00 15.75 78 ASP B N 1
ATOM 1647 C CA . ASP B 1 78 ? 24.637 101.550 37.005 1.00 17.97 78 ASP B CA 1
ATOM 1648 C C . ASP B 1 78 ? 23.419 102.455 36.763 1.00 17.63 78 ASP B C 1
ATOM 1649 O O . ASP B 1 78 ? 23.032 103.172 37.665 1.00 18.29 78 ASP B O 1
ATOM 1654 N N . LYS B 1 79 ? 22.821 102.392 35.578 1.00 17.09 79 LYS B N 1
ATOM 1655 C CA . LYS B 1 79 ? 21.641 103.214 35.257 1.00 17.79 79 LYS B CA 1
ATOM 1656 C C . LYS B 1 79 ? 20.267 102.602 35.591 1.00 16.61 79 LYS B C 1
ATOM 1657 O O . LYS B 1 79 ? 19.241 103.032 35.045 1.00 16.44 79 LYS B O 1
ATOM 1663 N N . TYR B 1 80 ? 20.265 101.621 36.496 1.00 16.01 80 TYR B N 1
ATOM 1664 C CA . TYR B 1 80 ? 19.051 101.022 37.058 1.00 15.61 80 TYR B CA 1
ATOM 1665 C C . TYR B 1 80 ? 18.257 102.142 37.746 1.00 16.30 80 TYR B C 1
ATOM 1666 O O . TYR B 1 80 ? 18.867 103.017 38.378 1.00 16.97 80 TYR B O 1
ATOM 1675 N N . PRO B 1 81 ? 16.896 102.138 37.646 1.00 15.75 81 PRO B N 1
ATOM 1676 C CA . PRO B 1 81 ? 15.978 101.243 36.933 1.00 14.78 81 PRO B CA 1
ATOM 1677 C C . PRO B 1 81 ? 15.610 101.617 35.511 1.00 15.09 81 PRO B C 1
ATOM 1678 O O . PRO B 1 81 ? 14.683 101.021 34.973 1.00 14.86 81 PRO B O 1
ATOM 1682 N N . PHE B 1 82 ? 16.324 102.551 34.888 1.00 15.36 82 PHE B N 1
ATOM 1683 C CA . PHE B 1 82 ? 16.073 102.877 33.500 1.00 16.86 82 PHE B CA 1
ATOM 1684 C C . PHE B 1 82 ? 16.566 101.734 32.624 1.00 18.27 82 PHE B C 1
ATOM 1685 O O . PHE B 1 82 ? 16.014 101.472 31.563 1.00 17.59 82 PHE B O 1
ATOM 1693 N N . LYS B 1 83 ? 17.631 101.085 33.095 1.00 18.45 83 LYS B N 1
ATOM 1694 C CA . LYS B 1 83 ? 18.120 99.845 32.543 1.00 19.49 83 LYS B CA 1
ATOM 1695 C C . LYS B 1 83 ? 17.693 98.648 33.396 1.00 18.37 83 LYS B C 1
ATOM 1696 O O . LYS B 1 83 ? 17.770 98.682 34.633 1.00 17.90 83 LYS B O 1
ATOM 1702 N N . SER B 1 84 ? 17.270 97.579 32.727 1.00 17.72 84 SER B N 1
ATOM 1703 C CA . SER B 1 84 ? 16.802 96.383 33.423 1.00 17.58 84 SER B CA 1
ATOM 1704 C C . SER B 1 84 ? 17.945 95.632 34.134 1.00 16.12 84 SER B C 1
ATOM 1705 O O . SER B 1 84 ? 19.096 95.776 33.778 1.00 16.70 84 SER B O 1
ATOM 1708 N N . PRO B 1 85 ? 17.616 94.829 35.133 1.00 16.07 85 PRO B N 1
ATOM 1709 C CA . PRO B 1 85 ? 18.619 93.891 35.657 1.00 15.72 85 PRO B CA 1
ATOM 1710 C C . PRO B 1 85 ? 18.937 92.816 34.613 1.00 15.75 85 PRO B C 1
ATOM 1711 O O . PRO B 1 85 ? 18.148 92.603 33.669 1.00 14.50 85 PRO B O 1
ATOM 1715 N N . SER B 1 86 ? 20.056 92.125 34.807 1.00 14.40 86 SER B N 1
ATOM 1716 C CA . SER B 1 86 ? 20.272 90.921 34.088 1.00 15.16 86 SER B CA 1
ATOM 1717 C C . SER B 1 86 ? 20.044 89.795 35.107 1.00 14.90 86 SER B C 1
ATOM 1718 O O . SER B 1 86 ? 20.139 90.017 36.304 1.00 13.88 86 SER B O 1
ATOM 1721 N N . ILE B 1 87 ? 19.620 88.635 34.621 1.00 13.62 87 ILE B N 1
ATOM 1722 C CA . ILE B 1 87 ? 19.084 87.587 35.473 1.00 13.96 87 ILE B CA 1
ATOM 1723 C C . ILE B 1 87 ? 19.647 86.281 34.933 1.00 13.39 87 ILE B C 1
ATOM 1724 O O . ILE B 1 87 ? 19.596 86.031 33.725 1.00 13.30 87 ILE B O 1
ATOM 1729 N N . GLY B 1 88 ? 20.235 85.485 35.822 1.00 13.55 88 GLY B N 1
ATOM 1730 C CA . GLY B 1 88 ? 20.785 84.193 35.428 1.00 13.08 88 GLY B CA 1
ATOM 1731 C C . GLY B 1 88 ? 20.427 83.106 36.420 1.00 14.20 88 GLY B C 1
ATOM 1732 O O . GLY B 1 88 ? 20.447 83.319 37.639 1.00 14.04 88 GLY B O 1
ATOM 1733 N N . PHE B 1 89 ? 20.119 81.918 35.902 1.00 13.64 89 PHE B N 1
ATOM 1734 C CA . PHE B 1 89 ? 19.875 80.761 36.745 1.00 13.22 89 PHE B CA 1
ATOM 1735 C C . PHE B 1 89 ? 21.183 80.056 37.044 1.00 13.98 89 PHE B C 1
ATOM 1736 O O . PHE B 1 89 ? 21.866 79.594 36.137 1.00 13.49 89 PHE B O 1
ATOM 1744 N N . MET B 1 90 ? 21.531 79.981 38.313 1.00 14.11 90 MET B N 1
ATOM 1745 C CA . MET B 1 90 ? 22.854 79.486 38.664 1.00 15.98 90 MET B CA 1
ATOM 1746 C C . MET B 1 90 ? 22.945 77.941 38.670 1.00 15.56 90 MET B C 1
ATOM 1747 O O . MET B 1 90 ? 24.014 77.389 38.485 1.00 15.86 90 MET B O 1
ATOM 1752 N N . ASN B 1 91 ? 21.823 77.271 38.880 1.00 15.95 91 ASN B N 1
ATOM 1753 C CA . ASN B 1 91 ? 21.734 75.811 38.656 1.00 14.82 91 ASN B CA 1
ATOM 1754 C C . ASN B 1 91 ? 20.831 75.563 37.441 1.00 15.64 91 ASN B C 1
ATOM 1755 O O . ASN B 1 91 ? 19.973 76.430 37.083 1.00 14.99 91 ASN B O 1
ATOM 1760 N N . LYS B 1 92 ? 21.033 74.425 36.765 1.00 14.51 92 LYS B N 1
ATOM 1761 C CA . LYS B 1 92 ? 20.570 74.305 35.384 1.00 15.36 92 LYS B CA 1
ATOM 1762 C C . LYS B 1 92 ? 19.039 74.327 35.305 1.00 14.58 92 LYS B C 1
ATOM 1763 O O . LYS B 1 92 ? 18.344 73.847 36.200 1.00 14.98 92 LYS B O 1
ATOM 1769 N N . ILE B 1 93 ? 18.532 74.918 34.233 1.00 15.04 93 ILE B N 1
ATOM 1770 C CA . ILE B 1 93 ? 17.093 74.918 33.950 1.00 14.00 93 ILE B CA 1
ATOM 1771 C C . ILE B 1 93 ? 16.932 74.757 32.453 1.00 13.19 93 ILE B C 1
ATOM 1772 O O . ILE B 1 93 ? 17.736 75.285 31.667 1.00 14.56 93 ILE B O 1
ATOM 1777 N N . PHE B 1 94 ? 15.855 74.083 32.067 1.00 12.70 94 PHE B N 1
ATOM 1778 C CA . PHE B 1 94 ? 15.516 73.817 30.670 1.00 12.41 94 PHE B CA 1
ATOM 1779 C C . PHE B 1 94 ? 14.303 74.685 30.327 1.00 11.65 94 PHE B C 1
ATOM 1780 O O . PHE B 1 94 ? 13.184 74.411 30.790 1.00 11.65 94 PHE B O 1
ATOM 1788 N N . HIS B 1 95 ? 14.526 75.716 29.520 1.00 10.59 95 HIS B N 1
ATOM 1789 C CA . HIS B 1 95 ? 13.453 76.675 29.155 1.00 10.18 95 HIS B CA 1
ATOM 1790 C C . HIS B 1 95 ? 13.855 77.334 27.862 1.00 9.78 95 HIS B C 1
ATOM 1791 O O . HIS B 1 95 ? 15.023 77.658 27.703 1.00 11.39 95 HIS B O 1
ATOM 1798 N N . PRO B 1 96 ? 12.899 77.600 26.951 1.00 10.20 96 PRO B N 1
ATOM 1799 C CA . PRO B 1 96 ? 13.196 78.245 25.671 1.00 10.76 96 PRO B CA 1
ATOM 1800 C C . PRO B 1 96 ? 13.938 79.593 25.705 1.00 11.48 96 PRO B C 1
ATOM 1801 O O . PRO B 1 96 ? 14.675 79.930 24.764 1.00 11.61 96 PRO B O 1
ATOM 1805 N N . ASN B 1 97 ? 13.696 80.392 26.728 1.00 11.50 97 ASN B N 1
ATOM 1806 C CA . ASN B 1 97 ? 14.247 81.757 26.757 1.00 12.22 97 ASN B CA 1
ATOM 1807 C C . ASN B 1 97 ? 15.407 81.881 27.715 1.00 11.97 97 ASN B C 1
ATOM 1808 O O . ASN B 1 97 ? 15.829 82.990 28.069 1.00 11.74 97 ASN B O 1
ATOM 1813 N N . ILE B 1 98 ? 15.917 80.732 28.146 1.00 12.52 98 ILE B N 1
ATOM 1814 C CA . ILE B 1 98 ? 17.046 80.703 29.066 1.00 12.18 98 ILE B CA 1
ATOM 1815 C C . ILE B 1 98 ? 18.187 79.866 28.466 1.00 12.82 98 ILE B C 1
ATOM 1816 O O . ILE B 1 98 ? 18.014 78.699 28.128 1.00 12.41 98 ILE B O 1
ATOM 1821 N N . ASP B 1 99 ? 19.352 80.482 28.329 1.00 13.88 99 ASP B N 1
ATOM 1822 C CA . ASP B 1 99 ? 20.515 79.791 27.792 1.00 15.52 99 ASP B CA 1
ATOM 1823 C C . ASP B 1 99 ? 20.901 78.652 28.757 1.00 15.98 99 ASP B C 1
ATOM 1824 O O . ASP B 1 99 ? 21.190 78.894 29.942 1.00 15.25 99 ASP B O 1
ATOM 1829 N N . GLU B 1 100 ? 20.888 77.418 28.271 1.00 15.75 100 GLU B N 1
ATOM 1830 C CA . GLU B 1 100 ? 21.082 76.293 29.188 1.00 17.02 100 GLU B CA 1
ATOM 1831 C C . GLU B 1 100 ? 22.456 76.301 29.882 1.00 16.94 100 GLU B C 1
ATOM 1832 O O . GLU B 1 100 ? 22.544 76.075 31.086 1.00 17.96 100 GLU B O 1
ATOM 1838 N N . ALA B 1 101 ? 23.506 76.563 29.126 1.00 16.35 101 ALA B N 1
ATOM 1839 C CA . ALA B 1 101 ? 24.880 76.496 29.646 1.00 17.01 101 ALA B CA 1
ATOM 1840 C C . ALA B 1 101 ? 25.189 77.581 30.662 1.00 16.41 101 ALA B C 1
ATOM 1841 O O . ALA B 1 101 ? 25.826 77.318 31.673 1.00 17.57 101 ALA B O 1
ATOM 1843 N N . SER B 1 102 ? 24.742 78.802 30.406 1.00 16.38 102 SER B N 1
ATOM 1844 C CA . SER B 1 102 ? 25.086 79.926 31.297 1.00 17.14 102 SER B CA 1
ATOM 1845 C C . SER B 1 102 ? 23.983 80.268 32.289 1.00 17.21 102 SER B C 1
ATOM 1846 O O . SER B 1 102 ? 24.210 80.965 33.273 1.00 16.93 102 SER B O 1
ATOM 1849 N N . GLY B 1 103 ? 22.762 79.805 32.008 1.00 16.91 103 GLY B N 1
ATOM 1850 C CA . GLY B 1 103 ? 21.624 80.142 32.846 1.00 14.08 103 GLY B CA 1
ATOM 1851 C C . GLY B 1 103 ? 21.045 81.518 32.537 1.00 13.47 103 GLY B C 1
ATOM 1852 O O . GLY B 1 103 ? 20.122 81.956 33.215 1.00 12.98 103 GLY B O 1
ATOM 1853 N N . THR B 1 104 ? 21.582 82.210 31.532 1.00 12.22 104 THR B N 1
ATOM 1854 C CA . THR B 1 104 ? 21.162 83.593 31.257 1.00 12.18 104 THR B CA 1
ATOM 1855 C C . THR B 1 104 ? 19.736 83.683 30.736 1.00 11.71 104 THR B C 1
ATOM 1856 O O . THR B 1 104 ? 19.410 83.018 29.747 1.00 11.53 104 THR B O 1
ATOM 1860 N N . VAL B 1 105 ? 18.899 84.505 31.391 1.00 10.74 105 VAL B N 1
ATOM 1861 C CA . VAL B 1 105 ? 17.560 84.817 30.887 1.00 10.31 105 VAL B CA 1
ATOM 1862 C C . VAL B 1 105 ? 17.651 85.857 29.777 1.00 11.33 105 VAL B C 1
ATOM 1863 O O . VAL B 1 105 ? 18.308 86.896 29.937 1.00 11.11 105 VAL B O 1
ATOM 1867 N N . CYS B 1 106 ? 17.001 85.571 28.652 1.00 11.26 106 CYS B N 1
ATOM 1868 C CA . CYS B 1 106 ? 16.954 86.478 27.526 1.00 13.10 106 CYS B CA 1
ATOM 1869 C C . CYS B 1 106 ? 16.695 87.959 27.891 1.00 14.15 106 CYS B C 1
ATOM 1870 O O . CYS B 1 106 ? 15.627 88.315 28.372 1.00 12.02 106 CYS B O 1
ATOM 1873 N N . LEU B 1 107 ? 17.674 88.821 27.599 1.00 14.88 107 LEU B N 1
ATOM 18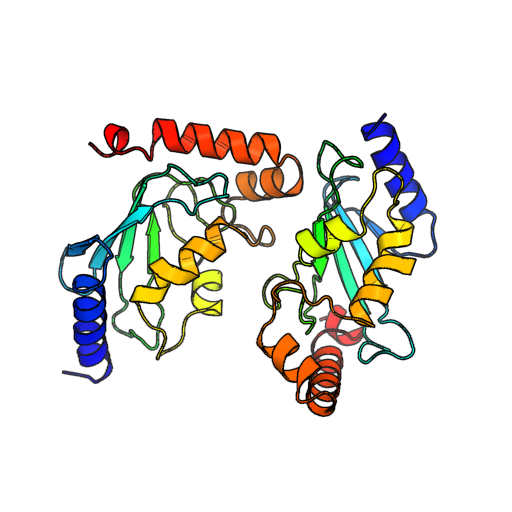74 C CA . LEU B 1 107 ? 17.550 90.228 27.987 1.00 16.07 107 LEU B CA 1
ATOM 1875 C C . LEU B 1 107 ? 16.447 90.967 27.222 1.00 15.36 107 LEU B C 1
ATOM 1876 O O . LEU B 1 107 ? 15.774 91.825 27.781 1.00 15.14 107 LEU B O 1
ATOM 1881 N N . ASP B 1 108 ? 16.243 90.614 25.954 1.00 15.05 108 ASP B N 1
ATOM 1882 C CA . ASP B 1 108 ? 15.093 91.099 25.212 1.00 15.45 108 ASP B CA 1
ATOM 1883 C C . ASP B 1 108 ? 13.747 90.730 25.857 1.00 14.33 108 ASP B C 1
ATOM 1884 O O . ASP B 1 108 ? 12.826 91.556 25.906 1.00 15.12 108 ASP B O 1
ATOM 1889 N N . VAL B 1 109 ? 13.594 89.492 26.305 1.00 13.11 109 VAL B N 1
ATOM 1890 C CA . VAL B 1 109 ? 12.379 89.125 27.078 1.00 11.30 109 VAL B CA 1
ATOM 1891 C C . VAL B 1 109 ? 12.267 89.913 28.394 1.00 11.98 109 VAL B C 1
ATOM 1892 O O . VAL B 1 109 ? 11.201 90.429 28.722 1.00 11.42 109 VAL B O 1
ATOM 1896 N N . ILE B 1 110 ? 13.348 89.998 29.166 1.00 12.44 110 ILE B N 1
ATOM 1897 C CA . ILE B 1 110 ? 13.328 90.890 30.340 1.00 12.93 110 ILE B CA 1
ATOM 1898 C C . ILE B 1 110 ? 12.860 92.315 29.995 1.00 13.42 110 ILE B C 1
ATOM 1899 O O . ILE B 1 110 ? 11.984 92.873 30.650 1.00 12.74 110 ILE B O 1
ATOM 1904 N N . ASN B 1 111 ? 13.482 92.914 28.981 1.00 15.07 111 ASN B N 1
ATOM 1905 C CA . ASN B 1 111 ? 13.165 94.286 28.604 1.00 16.92 111 ASN B CA 1
ATOM 1906 C C . ASN B 1 111 ? 11.725 94.501 28.194 1.00 17.28 111 ASN B C 1
ATOM 1907 O O . ASN B 1 111 ? 11.211 95.590 28.451 1.00 17.69 111 ASN B O 1
ATOM 1912 N N . GLN B 1 112 ? 11.072 93.492 27.595 1.00 16.34 112 GLN B N 1
ATOM 1913 C CA . GLN B 1 112 ? 9.624 93.611 27.317 1.00 17.20 112 GLN B CA 1
ATOM 1914 C C . GLN B 1 112 ? 8.764 93.810 28.584 1.00 16.09 112 GLN B C 1
ATOM 1915 O O . GLN B 1 112 ? 7.713 94.444 28.532 1.00 16.98 112 GLN B O 1
ATOM 1921 N N . THR B 1 113 ? 9.171 93.239 29.706 1.00 15.76 113 THR B N 1
ATOM 1922 C CA . THR B 1 113 ? 8.393 93.403 30.958 1.00 15.87 113 THR B CA 1
ATOM 1923 C C . THR B 1 113 ? 8.919 94.534 31.855 1.00 16.03 113 THR B C 1
ATOM 1924 O O . THR B 1 113 ? 8.144 95.160 32.592 1.00 16.78 113 THR B O 1
ATOM 1928 N N . TRP B 1 114 ? 10.233 94.762 31.816 1.00 14.86 114 TRP B N 1
ATOM 1929 C CA . TRP B 1 114 ? 10.876 95.772 32.670 1.00 14.51 114 TRP B CA 1
ATOM 1930 C C . TRP B 1 114 ? 10.338 97.198 32.408 1.00 14.90 114 TRP B C 1
ATOM 1931 O O . TRP B 1 114 ? 10.202 97.613 31.263 1.00 14.13 114 TRP B O 1
ATOM 1942 N N . THR B 1 115 ? 10.075 97.957 33.468 1.00 14.63 115 THR B N 1
ATOM 1943 C CA . THR B 1 115 ? 9.864 99.408 33.311 1.00 14.68 115 THR B CA 1
ATOM 1944 C C . THR B 1 115 ? 10.650 100.079 34.421 1.00 14.33 115 THR B C 1
ATOM 1945 O O . THR B 1 115 ? 11.154 99.391 35.310 1.00 13.36 115 THR B O 1
ATOM 1949 N N . ALA B 1 116 ? 10.715 101.415 34.404 1.00 13.62 116 ALA B N 1
ATOM 1950 C CA . ALA B 1 116 ? 11.455 102.135 35.426 1.00 13.92 116 ALA B CA 1
ATOM 1951 C C . ALA B 1 116 ? 10.822 102.030 36.795 1.00 13.72 116 ALA B C 1
ATOM 1952 O O . ALA B 1 116 ? 11.455 102.345 37.779 1.00 13.61 116 ALA B O 1
ATOM 1954 N N . LEU B 1 117 ? 9.560 101.624 36.856 1.00 14.81 117 LEU B N 1
ATOM 1955 C CA . LEU B 1 117 ? 8.841 101.471 38.125 1.00 17.20 117 LEU B CA 1
ATOM 1956 C C . LEU B 1 117 ? 8.686 100.009 38.548 1.00 17.33 117 LEU B C 1
ATOM 1957 O O . LEU B 1 117 ? 8.156 99.725 39.602 1.00 17.05 117 LEU B O 1
ATOM 1962 N N . TYR B 1 118 ? 9.151 99.083 37.714 1.00 18.28 118 TYR B N 1
ATOM 1963 C CA . TYR B 1 118 ? 9.187 97.685 38.090 1.00 18.89 118 TYR B CA 1
ATOM 1964 C C . TYR B 1 118 ? 10.228 97.534 39.204 1.00 19.63 118 TYR B C 1
ATOM 1965 O O . TYR B 1 118 ? 11.244 98.233 39.228 1.00 20.40 118 TYR B O 1
ATOM 1974 N N . ASP B 1 119 ? 9.960 96.660 40.151 1.00 22.24 119 ASP B N 1
ATOM 1975 C CA . ASP B 1 119 ? 10.947 96.437 41.229 1.00 24.38 119 ASP B CA 1
ATOM 1976 C C . ASP B 1 119 ? 11.389 94.989 41.257 1.00 23.86 119 ASP B C 1
ATOM 1977 O O . ASP B 1 119 ? 10.929 94.175 40.441 1.00 25.08 119 ASP B O 1
ATOM 1982 N N . LEU B 1 120 ? 12.226 94.671 42.231 1.00 22.79 120 LEU B N 1
ATOM 1983 C CA . LEU B 1 120 ? 12.890 93.391 42.290 1.00 21.97 120 LEU B CA 1
ATOM 1984 C C . LEU B 1 120 ? 12.011 92.311 42.837 1.00 20.95 120 LEU B C 1
ATOM 1985 O O . LEU B 1 120 ? 12.105 91.184 42.380 1.00 20.21 120 LEU B O 1
ATOM 1990 N N . THR B 1 121 ? 11.153 92.643 43.809 1.00 20.28 121 THR B N 1
ATOM 1991 C CA . THR B 1 121 ? 10.257 91.638 44.369 1.00 19.83 121 THR B CA 1
ATOM 1992 C C . THR B 1 121 ? 9.364 91.061 43.251 1.00 19.19 121 THR B C 1
ATOM 1993 O O . THR B 1 121 ? 9.155 89.862 43.198 1.00 18.40 121 THR B O 1
ATOM 1997 N N . ASN B 1 122 ? 8.912 91.906 42.325 1.00 17.29 122 ASN B N 1
ATOM 1998 C CA . ASN B 1 122 ? 8.160 91.435 41.179 1.00 17.10 122 ASN B CA 1
ATOM 1999 C C . ASN B 1 122 ? 8.906 90.619 40.124 1.00 15.27 122 ASN B C 1
ATOM 2000 O O . ASN B 1 122 ? 8.290 89.882 39.347 1.00 15.40 122 ASN B O 1
ATOM 2005 N N . ILE B 1 123 ? 10.223 90.732 40.083 1.00 13.71 123 ILE B N 1
ATOM 2006 C CA . ILE B 1 123 ? 10.981 89.805 39.215 1.00 13.03 123 ILE B CA 1
ATOM 2007 C C . ILE B 1 123 ? 10.662 88.381 39.653 1.00 13.28 123 ILE B C 1
ATOM 2008 O O . ILE B 1 123 ? 10.453 87.475 38.819 1.00 11.73 123 ILE B O 1
ATOM 2013 N N . PHE B 1 124 ? 10.548 88.203 40.976 1.00 12.89 124 PHE B N 1
ATOM 2014 C CA . PHE B 1 124 ? 10.391 86.854 41.555 1.00 13.96 124 PHE B CA 1
ATOM 2015 C C . PHE B 1 124 ? 8.940 86.469 41.748 1.00 14.25 124 PHE B C 1
ATOM 2016 O O . PHE B 1 124 ? 8.610 85.296 41.644 1.00 14.65 124 PHE B O 1
ATOM 2024 N N . GLU B 1 125 ? 8.064 87.452 41.972 1.00 14.85 125 GLU B N 1
ATOM 2025 C CA . GLU B 1 125 ? 6.639 87.183 42.157 1.00 15.88 125 GLU B CA 1
ATOM 2026 C C . GLU B 1 125 ? 5.790 87.199 40.872 1.00 16.01 125 GLU B C 1
ATOM 2027 O O . GLU B 1 125 ? 4.730 86.557 40.805 1.00 15.87 125 GLU B O 1
ATOM 2033 N N . SER B 1 126 ? 6.240 87.950 39.873 1.00 15.68 126 SER B N 1
ATOM 2034 C CA . SER B 1 126 ? 5.466 88.134 38.660 1.00 16.15 126 SER B CA 1
ATOM 2035 C C . SER B 1 126 ? 6.235 87.670 37.422 1.00 15.14 126 SER B C 1
ATOM 2036 O O . SER B 1 126 ? 5.805 86.729 36.773 1.00 14.82 126 SER B O 1
ATOM 2039 N N . PHE B 1 127 ? 7.369 88.314 37.134 1.00 13.20 127 PHE B N 1
ATOM 2040 C CA . PHE B 1 127 ? 8.099 88.073 35.890 1.00 12.92 127 PHE B CA 1
ATOM 2041 C C . PHE B 1 127 ? 8.516 86.619 35.684 1.00 12.51 127 PHE B C 1
ATOM 2042 O O . PHE B 1 127 ? 8.096 85.994 34.729 1.00 12.03 127 PHE B O 1
ATOM 2050 N N . LEU B 1 128 ? 9.340 86.099 36.581 1.00 11.63 128 LEU B N 1
ATOM 2051 C CA . LEU B 1 128 ? 9.836 84.750 36.387 1.00 12.28 128 LEU B CA 1
ATOM 2052 C C . LEU B 1 128 ? 8.745 83.666 36.427 1.00 12.08 128 LEU B C 1
ATOM 2053 O O . LEU B 1 128 ? 8.759 82.770 35.588 1.00 12.83 128 LEU B O 1
ATOM 2058 N N . PRO B 1 129 ? 7.808 83.714 37.399 1.00 12.88 129 PRO B N 1
ATOM 2059 C CA . PRO B 1 129 ? 6.734 82.687 37.288 1.00 12.95 129 PRO B CA 1
ATOM 2060 C C . PRO B 1 129 ? 5.906 82.809 36.019 1.00 13.03 129 PRO B C 1
ATOM 2061 O O . PRO B 1 129 ? 5.471 81.793 35.517 1.00 12.69 129 PRO B O 1
ATOM 2065 N N . GLN B 1 130 ? 5.658 84.026 35.509 1.00 14.03 130 GLN B N 1
ATOM 2066 C CA . GLN B 1 130 ? 4.857 84.139 34.280 1.00 13.83 130 GLN B CA 1
ATOM 2067 C C . GLN B 1 130 ? 5.653 83.610 33.093 1.00 12.19 130 GLN B C 1
ATOM 2068 O O . GLN B 1 130 ? 5.095 82.971 32.211 1.00 11.35 130 GLN B O 1
ATOM 2074 N N . LEU B 1 131 ? 6.962 83.898 33.071 1.00 11.67 131 LEU B N 1
ATOM 2075 C CA . LEU B 1 131 ? 7.843 83.363 32.017 1.00 11.88 131 LEU B CA 1
ATOM 2076 C C . LEU B 1 131 ? 7.962 81.830 32.017 1.00 11.06 131 LEU B C 1
ATOM 2077 O O . LEU B 1 131 ? 7.956 81.199 30.956 1.00 10.91 131 LEU B O 1
ATOM 2082 N N . LEU B 1 132 ? 8.060 81.228 33.202 1.00 11.47 132 LEU B N 1
ATOM 2083 C CA . LEU B 1 132 ? 8.157 79.777 33.320 1.00 11.45 132 LEU B CA 1
ATOM 2084 C C . LEU B 1 132 ? 6.855 79.097 32.932 1.00 11.91 132 LEU B C 1
ATOM 2085 O O . LEU B 1 132 ? 6.872 78.018 32.337 1.00 13.45 132 LEU B O 1
ATOM 2090 N N . ALA B 1 133 ? 5.733 79.738 33.241 1.00 11.67 133 ALA B N 1
ATOM 2091 C CA . ALA B 1 133 ? 4.382 79.320 32.757 1.00 10.73 133 ALA B CA 1
ATOM 2092 C C . ALA B 1 133 ? 4.167 79.497 31.266 1.00 10.88 133 ALA B C 1
ATOM 2093 O O . ALA B 1 133 ? 3.585 78.633 30.610 1.00 10.71 133 ALA B O 1
ATOM 2095 N N . TYR B 1 134 ? 4.693 80.589 30.704 1.00 10.72 134 TYR B N 1
ATOM 2096 C CA . TYR B 1 134 ? 4.471 80.923 29.302 1.00 10.66 134 TYR B CA 1
ATOM 2097 C C . TYR B 1 134 ? 5.767 81.384 28.643 1.00 11.30 134 TYR B C 1
ATOM 2098 O O . TYR B 1 13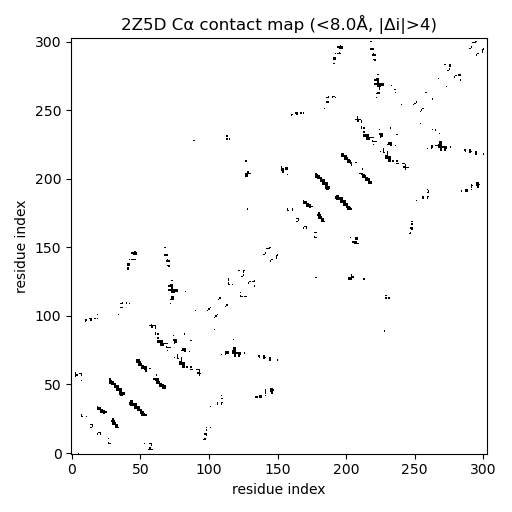4 ? 6.031 82.574 28.655 1.00 12.34 134 TYR B O 1
ATOM 2107 N N . PRO B 1 135 ? 6.570 80.445 28.060 1.00 11.30 135 PRO B N 1
ATOM 2108 C CA . PRO B 1 135 ? 7.711 80.896 27.258 1.00 11.22 135 PRO B CA 1
ATOM 2109 C C . PRO B 1 135 ? 7.329 81.905 26.178 1.00 12.98 135 PRO B C 1
ATOM 2110 O O . PRO B 1 135 ? 6.233 81.845 25.578 1.00 11.47 135 PRO B O 1
ATOM 2114 N N . ASN B 1 136 ? 8.283 82.812 25.942 1.00 13.51 136 ASN B N 1
ATOM 2115 C CA . ASN B 1 136 ? 8.146 83.909 25.013 1.00 14.38 136 ASN B CA 1
ATOM 2116 C C . ASN B 1 136 ? 8.623 83.470 23.623 1.00 15.97 136 ASN B C 1
ATOM 2117 O O . ASN B 1 136 ? 9.664 82.799 23.486 1.00 15.98 136 ASN B O 1
ATOM 2122 N N . PRO B 1 137 ? 7.873 83.860 22.583 1.00 17.97 137 PRO B N 1
ATOM 2123 C CA . PRO B 1 137 ? 8.160 83.464 21.210 1.00 20.22 137 PRO B CA 1
ATOM 2124 C C . PRO B 1 137 ? 9.340 84.203 20.558 1.00 22.17 137 PRO B C 1
ATOM 2125 O O . PRO B 1 137 ? 9.689 83.923 19.427 1.00 23.83 137 PRO B O 1
ATOM 2129 N N . ILE B 1 138 ? 9.936 85.148 21.262 1.00 23.41 138 ILE B N 1
ATOM 2130 C CA . ILE B 1 138 ? 11.204 85.744 20.860 1.00 25.98 138 ILE B CA 1
ATOM 2131 C C . ILE B 1 138 ? 12.162 84.600 20.514 1.00 25.83 138 ILE B C 1
ATOM 2132 O O . ILE B 1 138 ? 12.097 83.550 21.159 1.00 26.68 138 ILE B O 1
ATOM 2137 N N . ASP B 1 139 ? 13.067 84.792 19.546 1.00 25.96 139 ASP B N 1
ATOM 2138 C CA . ASP B 1 139 ? 14.044 83.752 19.189 1.00 25.40 139 ASP B CA 1
ATOM 2139 C C . ASP B 1 139 ? 14.644 83.134 20.443 1.00 23.34 139 ASP B C 1
ATOM 2140 O O . ASP B 1 139 ? 15.156 83.848 21.306 1.00 22.25 139 ASP B O 1
ATOM 2145 N N . PRO B 1 140 ? 14.514 81.810 20.578 1.00 22.14 140 PRO B N 1
ATOM 2146 C CA . PRO B 1 140 ? 14.885 81.134 21.816 1.00 22.27 140 PRO B CA 1
ATOM 2147 C C . PRO B 1 140 ? 16.375 81.063 22.069 1.00 21.62 140 PRO B C 1
ATOM 2148 O O . PRO B 1 140 ? 17.163 80.990 21.118 1.00 22.52 140 PRO B O 1
ATOM 2152 N N . LEU B 1 141 ? 16.749 81.045 23.346 1.00 20.49 141 LEU B N 1
ATOM 2153 C CA . LEU B 1 141 ? 18.139 80.782 23.730 1.00 19.30 141 LEU B CA 1
ATOM 2154 C C . LEU B 1 141 ? 18.391 79.294 23.873 1.00 19.11 141 LEU B C 1
ATOM 2155 O O . LEU B 1 141 ? 19.546 78.837 23.864 1.00 18.69 141 LEU B O 1
ATOM 2160 N N . ASN B 1 142 ? 17.297 78.551 24.050 1.00 17.85 142 ASN B N 1
ATOM 2161 C CA . ASN B 1 142 ? 17.336 77.115 24.080 1.00 17.81 142 ASN B CA 1
ATOM 2162 C C . ASN B 1 142 ? 16.356 76.565 23.009 1.00 19.14 142 ASN B C 1
ATOM 2163 O O . ASN B 1 142 ? 15.161 76.361 23.269 1.00 18.33 142 ASN B O 1
ATOM 2168 N N . GLY B 1 143 ? 16.902 76.368 21.799 1.00 19.44 143 GLY B N 1
ATOM 2169 C CA . GLY B 1 143 ? 16.206 75.794 20.634 1.00 19.54 143 GLY B CA 1
ATOM 2170 C C . GLY B 1 143 ? 15.589 74.437 20.823 1.00 19.56 143 GLY B C 1
ATOM 2171 O O . GLY B 1 143 ? 14.484 74.201 20.344 1.00 20.41 143 GLY B O 1
ATOM 2172 N N . ASP B 1 144 ? 16.298 73.547 21.518 1.00 19.55 144 ASP B N 1
ATOM 2173 C CA . ASP B 1 144 ? 15.812 72.238 21.878 1.00 19.17 144 ASP B CA 1
ATOM 2174 C C . ASP B 1 144 ? 14.592 72.354 22.793 1.00 18.64 144 ASP B C 1
ATOM 2175 O O . ASP B 1 144 ? 13.652 71.580 22.690 1.00 18.54 144 ASP B O 1
ATOM 2180 N N . ALA B 1 145 ? 14.647 73.286 23.742 1.00 17.23 145 ALA B N 1
ATOM 2181 C CA . ALA B 1 145 ? 13.517 73.511 24.644 1.00 16.08 145 ALA B CA 1
ATOM 2182 C C . ALA B 1 145 ? 12.348 74.111 23.866 1.00 15.05 145 ALA B C 1
ATOM 2183 O O . ALA B 1 145 ? 11.188 73.716 24.087 1.00 15.40 145 ALA B O 1
ATOM 2185 N N . ALA B 1 146 ? 12.638 75.031 22.943 1.00 14.00 146 ALA B N 1
ATOM 2186 C CA . ALA B 1 146 ? 11.571 75.668 22.147 1.00 15.32 146 ALA B CA 1
ATOM 2187 C C . ALA B 1 146 ? 10.840 74.651 21.264 1.00 15.92 146 ALA B C 1
ATOM 2188 O O . ALA B 1 146 ? 9.614 74.628 21.233 1.00 14.89 146 ALA B O 1
ATOM 2190 N N . ALA B 1 147 ? 11.609 73.807 20.563 1.00 15.62 147 ALA B N 1
ATOM 2191 C CA . ALA B 1 147 ? 11.051 72.786 19.679 1.00 15.74 147 ALA B CA 1
ATOM 2192 C C . ALA B 1 147 ? 10.182 71.802 20.435 1.00 15.00 147 ALA B C 1
ATOM 2193 O O . ALA B 1 147 ? 9.090 71.509 19.973 1.00 15.55 147 ALA B O 1
ATOM 2195 N N . MET B 1 148 ? 10.625 71.331 21.603 1.00 14.47 148 MET B N 1
ATOM 2196 C CA . MET B 1 148 ? 9.816 70.432 22.421 1.00 14.93 148 MET B CA 1
ATOM 2197 C C . MET B 1 148 ? 8.581 71.137 22.956 1.00 15.19 148 MET B C 1
ATOM 2198 O O . MET B 1 148 ? 7.468 70.586 22.897 1.00 13.29 148 MET B O 1
ATOM 2203 N N . TYR B 1 149 ? 8.779 72.335 23.532 1.00 13.89 149 TYR B N 1
ATOM 2204 C CA . TYR B 1 149 ? 7.624 73.101 24.044 1.00 14.00 149 TYR B CA 1
ATOM 2205 C C . TYR B 1 149 ? 6.495 73.185 23.020 1.00 13.94 149 TYR B C 1
ATOM 2206 O O . TYR B 1 149 ? 5.310 73.009 23.347 1.00 14.35 149 TYR B O 1
ATOM 2215 N N . LEU B 1 150 ? 6.882 73.502 21.794 1.00 13.53 150 LEU B N 1
ATOM 2216 C CA . LEU B 1 150 ? 5.927 73.758 20.701 1.00 14.23 150 LEU B CA 1
ATOM 2217 C C . LEU B 1 150 ? 5.324 72.504 20.045 1.00 14.56 150 LEU B C 1
ATOM 2218 O O . LEU B 1 150 ? 4.205 72.545 19.575 1.00 13.77 150 LEU B O 1
ATOM 2223 N N . HIS B 1 151 ? 6.084 71.407 19.965 1.00 14.85 151 HIS B N 1
ATOM 2224 C CA . HIS B 1 151 ? 5.644 70.259 19.155 1.00 14.86 151 HIS B CA 1
ATOM 2225 C C . HIS B 1 151 ? 5.558 68.984 19.938 1.00 15.49 151 HIS B C 1
ATOM 2226 O O . HIS B 1 151 ? 4.850 68.047 19.521 1.00 14.74 151 HIS B O 1
ATOM 2233 N N . ARG B 1 152 ? 6.231 68.954 21.095 1.00 15.98 152 ARG B N 1
ATOM 2234 C CA . ARG B 1 152 ? 6.198 67.778 21.964 1.00 17.09 152 ARG B CA 1
ATOM 2235 C C . ARG B 1 152 ? 6.009 68.132 23.411 1.00 16.69 152 ARG B C 1
ATOM 2236 O O . ARG B 1 152 ? 6.875 67.829 24.265 1.00 16.77 152 ARG B O 1
ATOM 2244 N N . PRO B 1 153 ? 4.867 68.760 23.715 1.00 17.58 153 PRO B N 1
ATOM 2245 C CA . PRO B 1 153 ? 4.728 69.272 25.065 1.00 17.84 153 PRO B CA 1
ATOM 2246 C C . PRO B 1 153 ? 4.967 68.244 26.156 1.00 17.50 153 PRO B C 1
ATOM 2247 O O . PRO B 1 153 ? 5.548 68.583 27.179 1.00 17.28 153 PRO B O 1
ATOM 2251 N N . GLU B 1 154 ? 4.564 66.998 25.937 1.00 18.23 154 GLU B N 1
ATOM 2252 C CA . GLU B 1 154 ? 4.814 65.960 26.938 1.00 18.53 154 GLU B CA 1
ATOM 2253 C C . GLU B 1 154 ? 6.291 65.658 27.162 1.00 17.15 154 GLU B C 1
ATOM 2254 O O . GLU B 1 154 ? 6.700 65.417 28.281 1.00 17.01 154 GLU B O 1
ATOM 2260 N N . GLU B 1 155 ? 7.103 65.713 26.115 1.00 16.55 155 GLU B N 1
ATOM 2261 C CA . GLU B 1 155 ? 8.538 65.494 26.301 1.00 16.29 155 GLU B CA 1
ATOM 2262 C C . GLU B 1 155 ? 9.165 66.690 26.975 1.00 15.93 155 GLU B C 1
ATOM 2263 O O . GLU B 1 155 ? 10.109 66.541 27.745 1.00 15.82 155 GLU B O 1
ATOM 2269 N N . TYR B 1 156 ? 8.631 67.880 26.673 1.00 16.00 156 TYR B N 1
ATOM 2270 C CA . TYR B 1 156 ? 9.062 69.133 27.311 1.00 15.97 156 TYR B CA 1
ATOM 2271 C C . TYR B 1 156 ? 8.897 68.975 28.831 1.00 15.57 156 TYR B C 1
ATOM 2272 O O . TYR B 1 156 ? 9.843 69.175 29.591 1.00 15.65 156 TYR B O 1
ATOM 2281 N N . LYS B 1 157 ? 7.727 68.548 29.269 1.00 15.73 157 LYS B N 1
ATOM 2282 C CA . LYS B 1 157 ? 7.480 68.397 30.717 1.00 17.03 157 LYS B CA 1
ATOM 2283 C C . LYS B 1 157 ? 8.383 67.320 31.368 1.00 16.53 157 LYS B C 1
ATOM 2284 O O . LYS B 1 157 ? 8.857 67.482 32.493 1.00 15.19 157 LYS B O 1
ATOM 2290 N N . GLN B 1 158 ? 8.630 66.237 30.636 1.00 16.87 158 GLN B N 1
ATOM 2291 C CA . GLN B 1 158 ? 9.409 65.112 31.151 1.00 16.91 158 GLN B CA 1
ATOM 2292 C C . GLN B 1 158 ? 10.863 65.531 31.340 1.00 17.01 158 GLN B C 1
ATOM 2293 O O . GLN B 1 158 ? 11.470 65.244 32.362 1.00 17.35 158 GLN B O 1
ATOM 2299 N N . LYS B 1 159 ? 11.390 66.252 30.363 1.00 17.29 159 LYS B N 1
ATOM 2300 C CA . LYS B 1 159 ? 12.764 66.728 30.387 1.00 17.69 159 LYS B CA 1
ATOM 2301 C C . LYS B 1 159 ? 12.974 67.749 31.507 1.00 17.42 159 LYS B C 1
ATOM 2302 O O . LYS B 1 159 ? 14.024 67.763 32.164 1.00 18.20 159 LYS B O 1
ATOM 2308 N N . ILE B 1 160 ? 11.983 68.608 31.733 1.00 16.49 160 ILE B N 1
ATOM 2309 C CA . ILE B 1 160 ? 12.036 69.541 32.861 1.00 16.67 160 ILE B CA 1
ATOM 2310 C C . ILE B 1 160 ? 12.047 68.783 34.180 1.00 17.40 160 ILE B C 1
ATOM 2311 O O . ILE B 1 160 ? 12.789 69.138 35.104 1.00 17.23 160 ILE B O 1
ATOM 2316 N N . LYS B 1 161 ? 11.195 67.758 34.282 1.00 18.36 161 LYS B N 1
ATOM 2317 C CA . LYS B 1 161 ? 11.145 66.912 35.473 1.00 19.03 161 LYS B CA 1
ATOM 2318 C C . LYS B 1 161 ? 12.500 66.259 35.735 1.00 18.32 161 LYS B C 1
ATOM 2319 O O . LYS B 1 161 ? 12.921 66.141 36.873 1.00 17.22 161 LYS B O 1
ATOM 2325 N N . GLU B 1 162 ? 13.144 65.793 34.673 1.00 17.50 162 GLU B N 1
ATOM 2326 C CA . GLU B 1 162 ? 14.446 65.152 34.795 1.00 18.02 162 GLU B CA 1
ATOM 2327 C C . GLU B 1 162 ? 15.520 66.135 35.228 1.00 17.36 162 GLU B C 1
ATOM 2328 O O . GLU B 1 162 ? 16.319 65.831 36.105 1.00 17.82 162 GLU B O 1
ATOM 2334 N N . TYR B 1 163 ? 15.516 67.325 34.633 1.00 16.18 163 TYR B N 1
ATOM 2335 C CA . TYR B 1 163 ? 16.397 68.408 35.049 1.00 15.77 163 TYR B CA 1
ATOM 2336 C C . TYR B 1 163 ? 16.172 68.887 36.449 1.00 15.77 163 TYR B C 1
ATOM 2337 O O . TYR B 1 163 ? 17.122 69.291 37.105 1.00 16.72 163 TYR B O 1
ATOM 2346 N N . ILE B 1 164 ? 14.924 68.908 36.905 1.00 16.51 164 ILE B N 1
ATOM 2347 C CA . ILE B 1 164 ? 14.653 69.285 38.295 1.00 16.73 164 ILE B CA 1
ATOM 2348 C C . ILE B 1 164 ? 15.314 68.276 39.247 1.00 18.14 164 ILE B C 1
ATOM 2349 O O . ILE B 1 164 ? 16.054 68.658 40.154 1.00 18.66 164 ILE B O 1
ATOM 2354 N N . GLN B 1 165 ? 15.067 66.991 39.016 1.00 19.06 165 GLN B N 1
ATOM 2355 C CA . GLN B 1 165 ? 15.629 65.935 39.867 1.00 20.26 165 GLN B CA 1
ATOM 2356 C C . GLN B 1 165 ? 17.145 65.957 39.856 1.00 19.49 165 GLN B C 1
ATOM 2357 O O . GLN B 1 165 ? 17.791 65.793 40.896 1.00 21.32 165 GLN B O 1
ATOM 2363 N N . LYS B 1 166 ? 17.720 66.211 38.697 1.00 19.12 166 LYS B N 1
ATOM 2364 C CA . LYS B 1 166 ? 19.154 66.292 38.592 1.00 19.50 166 LYS B CA 1
ATOM 2365 C C . LYS B 1 166 ? 19.821 67.576 39.141 1.00 18.96 166 LYS B C 1
ATOM 2366 O O . LYS B 1 166 ? 20.896 67.508 39.742 1.00 17.64 166 LYS B O 1
ATOM 2372 N N . TYR B 1 167 ? 19.209 68.743 38.901 1.00 17.87 167 TYR B N 1
ATOM 2373 C CA . TYR B 1 167 ? 19.900 70.017 39.118 1.00 17.71 167 TYR B CA 1
ATOM 2374 C C . TYR B 1 167 ? 19.218 70.951 40.103 1.00 17.37 167 TYR B C 1
ATOM 2375 O O . TYR B 1 167 ? 19.834 71.918 40.548 1.00 17.75 167 TYR B O 1
ATOM 2384 N N . ALA B 1 168 ? 17.959 70.679 40.416 1.00 16.50 168 ALA B N 1
ATOM 2385 C CA . ALA B 1 168 ? 17.099 71.676 41.065 1.00 17.47 168 ALA B CA 1
ATOM 2386 C C . ALA B 1 168 ? 16.188 71.118 42.156 1.00 18.07 168 ALA B C 1
ATOM 2387 O O . ALA B 1 168 ? 15.007 71.399 42.194 1.00 16.71 168 ALA B O 1
ATOM 2389 N N . THR B 1 169 ? 16.780 70.345 43.057 1.00 19.75 169 THR B N 1
ATOM 2390 C CA . THR B 1 169 ? 16.172 69.988 44.324 1.00 21.79 169 THR B CA 1
ATOM 2391 C C . THR B 1 169 ? 17.079 70.586 45.406 1.00 22.90 169 THR B C 1
ATOM 2392 O O . THR B 1 169 ? 18.233 70.917 45.130 1.00 22.69 169 THR B O 1
ATOM 2396 N N . GLU B 1 170 ? 16.578 70.685 46.627 1.00 25.12 170 GLU B N 1
ATOM 2397 C CA . GLU B 1 170 ? 17.393 71.112 47.786 1.00 28.40 170 GLU B CA 1
ATOM 2398 C C . GLU B 1 170 ? 18.657 70.278 47.921 1.00 29.26 170 GLU B C 1
ATOM 2399 O O . GLU B 1 170 ? 19.722 70.801 48.212 1.00 30.51 170 GLU B O 1
ATOM 2405 N N . GLU B 1 171 ? 18.534 68.987 47.644 1.00 31.46 171 GLU B N 1
ATOM 2406 C CA . GLU B 1 171 ? 19.644 68.034 47.706 1.00 33.43 171 GLU B CA 1
ATOM 2407 C C . GLU B 1 171 ? 20.705 68.293 46.650 1.00 33.68 171 GLU B C 1
ATOM 2408 O O . GLU B 1 171 ? 21.909 68.294 46.964 1.00 33.86 171 GLU B O 1
ATOM 2414 N N . ALA B 1 172 ? 20.265 68.532 45.405 1.00 33.83 172 ALA B N 1
ATOM 2415 C CA . ALA B 1 172 ? 21.169 68.880 44.297 1.00 34.14 172 ALA B CA 1
ATOM 2416 C C . ALA B 1 172 ? 21.917 70.191 44.530 1.00 34.82 172 ALA B C 1
ATOM 2417 O O . ALA B 1 172 ? 23.060 70.353 44.085 1.00 34.86 172 ALA B O 1
ATOM 2419 N N . LEU B 1 173 ? 21.264 71.126 45.211 1.00 36.26 173 LEU B N 1
ATOM 2420 C CA . LEU B 1 173 ? 21.872 72.425 45.557 1.00 38.01 173 LEU B CA 1
ATOM 2421 C C . LEU B 1 173 ? 22.944 72.333 46.654 1.00 40.15 173 LEU B C 1
ATOM 2422 O O . LEU B 1 173 ? 23.916 73.091 46.618 1.00 40.57 173 LEU B O 1
ATOM 2427 N N . LYS B 1 174 ? 22.746 71.434 47.626 1.00 42.59 174 LYS B N 1
ATOM 2428 C CA . LYS B 1 174 ? 23.757 71.114 48.661 1.00 45.18 174 LYS B CA 1
ATOM 2429 C C . LYS B 1 174 ? 25.046 70.619 48.019 1.00 46.27 174 LYS B C 1
ATOM 2430 O O . LYS B 1 174 ? 26.136 71.133 48.309 1.00 46.80 174 LYS B O 1
ATOM 2436 N N . GLU B 1 175 ? 24.913 69.625 47.144 1.00 47.86 175 GLU B N 1
ATOM 2437 C CA . GLU B 1 175 ? 26.014 69.157 46.300 1.00 49.42 175 GLU B CA 1
ATOM 2438 C C . GLU B 1 175 ? 26.387 70.264 45.308 1.00 49.71 175 GLU B C 1
ATOM 2439 O O . GLU B 1 175 ? 27.530 70.740 45.277 1.00 50.56 175 GLU B O 1
#

B-factor: mean 20.32, std 8.28, range [6.19, 59.27]

Radius of gyration: 21.19 Å; Cα contacts (8 Å, |Δi|>4): 545; chains: 2; bounding box: 52×51×54 Å

InterPro domains:
  IPR000608 Ubiquitin-conjugating (UBC), catalytic core domain [PF00179] (30-144)
  IPR000608 Ubiquitin-conjugating (UBC), catalytic core domain [PS50127] (1-150)
  IPR016135 Ubiquitin-conjugating enzyme/RWD-like [G3DSA:3.10.110.10] (6-160)
  IPR016135 Ubiquitin-conjugating enzyme/RWD-like [SSF54495] (5-151)
  IPR023313 Ubiquitin-conjugating enzyme, active site [PS00183] (75-91)

CATH classification: 3.10.110.10

Organism: Homo sapiens (NCBI:txid9606)

Solvent-accessible surface area: 15526 Å² total; per-residue (Å²): 147,64,110,11,92,170,64,18,41,64,11,0,88,111,0,67,145,32,163,27,94,33,85,77,85,74,26,50,56,60,0,20,0,50,11,113,8,23,161,77,18,19,0,78,62,2,5,3,83,0,96,0,41,8,37,139,134,2,7,157,106,11,0,50,2,8,3,85,20,63,1,1,0,0,4,0,49,47,98,61,2,61,1,19,97,104,22,5,74,110,50,22,75,36,152,41,65,2,16,51,3,4,75,34,16,0,29,110,12,2,30,150,9,28,13,53,132,48,74,11,44,69,0,4,38,21,64,16,8,71,38,94,89,8,100,92,48,2,84,90,35,8,133,140,61,0,26,70,153,45,36,195,134,17,141,190,62,18,37,62,4,0,78,117,0,80,135,33,167,26,93,34,83,60,69,74,25,59,38,30,0,25,0,53,9,109,9,23,161,78,20,26,0,94,59,1,9,3,87,0,36,0,4,0,7,84,104,1,7,158,108,12,0,29,4,9,4,71,20,65,3,1,0,4,0,0,45,52,55,17,3,48,1,12,82,85,5,5,76,124,54,25,78,34,155,39,39,0,26,53,3,6,84,45,13,0,24,112,9,1,28,155,17,34,130,41,126,58,63,10,44,99,0,14,43,14,71,116,140,113,66,146,82,6,96,97,56,2,78,90,31,10,131,138,61,0,22,71,105,21,29,169,181